Protein AF-R6R0C1-F1 (afdb_monomer_lite)

Sequence (223 aa):
MHAYLDKEDEHKEYCALDFYLQKDKALDKIKNVTFTIHLNEDLVSKNLLDIYINDINNLKSFIQVLKPDLLDIKLDQSFDGTFYHMKKIFVYEYGEIDELYESTGIKRIIKLYSFLKKATRGDIVFIDELDANISGVFLDRLLEFFNDNGNGQLCFTTHDILSMNTLKQYKNAIITIGESGKVVPIVKDGHYSPVNQFYEGMIEDSPFNINSFDFLTAFGELK

Radius of gyration: 21.52 Å; chains: 1; bounding box: 65×38×51 Å

Secondary structure (DSSP, 8-state):
-EEE--TTT--HHHHHHHHHHHHHHHTTTTTSS-----SS-EEEEGGGHHHHHHHHHHHHHHHHHH-TTEEEEEEEEEE-SSEEEEEEEEEETTEEEEGGGS-HHHHHHHHHHHHHHHHHTT-EEEETTTTTTS-HHHHHHHHHHHHHH-SSEEEE--S-GGGHHHHTTSTT--EEE-TTS-EEE---BTTB-HHHHHHTT-STT-TT---HHHHHHHTT---

Structure (mmCIF, N/CA/C/O backbone):
data_AF-R6R0C1-F1
#
_entry.id   AF-R6R0C1-F1
#
loop_
_atom_site.group_PDB
_atom_site.id
_atom_site.type_symbol
_atom_site.label_atom_id
_atom_site.label_alt_id
_atom_site.label_comp_id
_atom_site.label_asym_id
_atom_site.label_entity_id
_atom_site.label_seq_id
_atom_site.pdbx_PDB_ins_code
_atom_site.Cartn_x
_atom_site.Cartn_y
_atom_site.Cartn_z
_atom_site.occupancy
_atom_site.B_iso_or_equiv
_atom_site.auth_seq_id
_atom_site.auth_comp_id
_atom_site.auth_asym_id
_atom_site.auth_atom_id
_atom_site.pdbx_PDB_model_num
ATOM 1 N N . MET A 1 1 ? -13.336 1.004 -11.402 1.00 69.75 1 MET A N 1
ATOM 2 C CA . MET A 1 1 ? -12.042 1.666 -11.674 1.00 69.75 1 MET A CA 1
ATOM 3 C C . MET A 1 1 ? -11.837 2.722 -10.607 1.00 69.75 1 MET A C 1
ATOM 5 O O . MET A 1 1 ? -12.746 3.518 -10.395 1.00 69.75 1 MET A O 1
ATOM 9 N N . HIS A 1 2 ? -10.710 2.676 -9.898 1.00 80.50 2 HIS A N 1
ATOM 10 C CA . HIS A 1 2 ? -10.389 3.573 -8.782 1.00 80.50 2 HIS A CA 1
ATOM 11 C C . HIS A 1 2 ? -8.941 4.047 -8.899 1.00 80.50 2 HIS A C 1
ATOM 13 O O . HIS A 1 2 ? -8.102 3.259 -9.320 1.00 80.50 2 HIS A O 1
ATOM 19 N N . ALA A 1 3 ? -8.653 5.287 -8.504 1.00 77.81 3 ALA A N 1
ATOM 20 C CA . ALA A 1 3 ? -7.306 5.851 -8.527 1.00 77.81 3 ALA A CA 1
ATOM 21 C C . ALA A 1 3 ? -6.954 6.496 -7.179 1.00 77.81 3 ALA A C 1
ATOM 23 O O . ALA A 1 3 ? -7.799 7.167 -6.580 1.00 77.81 3 ALA A O 1
ATOM 24 N N . TYR A 1 4 ? -5.727 6.266 -6.718 1.00 79.44 4 TYR A N 1
ATOM 25 C CA . TYR A 1 4 ? -5.085 6.939 -5.595 1.00 79.44 4 TYR A CA 1
ATOM 26 C C . TYR A 1 4 ? -3.932 7.785 -6.140 1.00 79.44 4 TYR A C 1
ATOM 28 O O . TYR A 1 4 ? -3.031 7.228 -6.760 1.00 79.44 4 TYR A O 1
ATOM 36 N N . LEU A 1 5 ? -3.983 9.096 -5.907 1.00 78.38 5 LEU A N 1
ATOM 37 C CA . LEU A 1 5 ? -2.939 10.066 -6.251 1.00 78.38 5 LEU A CA 1
ATOM 38 C C . LEU A 1 5 ? -2.450 10.724 -4.956 1.00 78.38 5 LEU A C 1
ATOM 40 O O . LEU A 1 5 ? -3.236 10.838 -4.003 1.00 78.38 5 LEU A O 1
ATOM 44 N N . ASP A 1 6 ? -1.184 11.142 -4.892 1.00 67.38 6 ASP A N 1
ATOM 45 C CA . ASP A 1 6 ? -0.737 11.950 -3.758 1.00 67.38 6 ASP A CA 1
ATOM 46 C C . ASP A 1 6 ? -1.378 13.348 -3.813 1.00 67.38 6 ASP A C 1
ATOM 48 O O . ASP A 1 6 ? -1.807 13.836 -4.859 1.00 67.38 6 ASP A O 1
ATOM 52 N N . LYS A 1 7 ? -1.507 13.999 -2.656 1.00 64.19 7 LYS A N 1
ATOM 53 C CA . LYS A 1 7 ? -2.206 15.284 -2.517 1.00 64.19 7 LYS A CA 1
ATOM 54 C C . LYS A 1 7 ? -1.573 16.401 -3.337 1.00 64.19 7 LYS A C 1
ATOM 56 O O . LYS A 1 7 ? -2.275 17.347 -3.685 1.00 64.19 7 LYS A O 1
ATOM 61 N N . GLU A 1 8 ? -0.268 16.334 -3.568 1.00 59.66 8 GLU A N 1
ATOM 62 C CA . GLU A 1 8 ? 0.454 17.326 -4.370 1.00 59.66 8 GLU A CA 1
ATOM 63 C C . GLU A 1 8 ? 0.069 17.221 -5.856 1.00 59.66 8 GLU A C 1
ATOM 65 O O . GLU A 1 8 ? -0.033 18.247 -6.531 1.00 59.66 8 GLU A O 1
ATOM 70 N N . ASP A 1 9 ? -0.307 16.018 -6.301 1.00 56.44 9 ASP A N 1
ATOM 71 C CA . ASP A 1 9 ? -0.737 15.699 -7.666 1.00 56.44 9 ASP A CA 1
ATOM 72 C C . ASP A 1 9 ? -2.268 15.712 -7.841 1.00 56.44 9 ASP A C 1
ATOM 74 O O . ASP A 1 9 ? -2.791 15.537 -8.947 1.00 56.44 9 ASP A O 1
ATOM 78 N N . GLU A 1 10 ? -3.029 15.980 -6.769 1.00 55.75 10 GLU A N 1
ATOM 79 C CA . GLU A 1 10 ? -4.470 16.246 -6.837 1.00 55.75 10 GLU A CA 1
ATOM 80 C C . GLU A 1 10 ? -4.744 17.614 -7.497 1.00 55.75 10 GLU A C 1
ATOM 82 O O . GLU A 1 10 ? -5.181 18.591 -6.877 1.00 55.75 10 GLU A O 1
ATOM 87 N N . HIS A 1 11 ? -4.564 17.692 -8.815 1.00 57.31 11 HIS A N 1
ATOM 88 C CA . HIS A 1 11 ? -5.045 18.808 -9.619 1.00 57.31 11 HIS A CA 1
ATOM 89 C C . HIS A 1 11 ? -6.572 18.707 -9.762 1.00 57.31 11 HIS A C 1
ATOM 91 O O . HIS A 1 11 ? -7.106 18.097 -10.693 1.00 57.31 11 HIS A O 1
ATOM 97 N N . LYS A 1 12 ? -7.297 19.318 -8.813 1.00 45.91 12 LYS A N 1
ATOM 98 C CA . LYS A 1 12 ? -8.775 19.335 -8.736 1.00 45.91 12 LYS A CA 1
ATOM 99 C C . LYS A 1 12 ? -9.480 19.706 -10.050 1.00 45.91 12 LYS A C 1
ATOM 101 O O . LYS A 1 12 ? -10.629 19.319 -10.241 1.00 45.91 12 LYS A O 1
ATOM 106 N N . GLU A 1 13 ? -8.810 20.422 -10.950 1.00 41.16 13 GLU A N 1
ATOM 107 C CA . GLU A 1 13 ? -9.348 20.845 -12.248 1.00 41.16 13 GLU A CA 1
ATOM 108 C C . GLU A 1 13 ? -9.392 19.720 -13.301 1.00 41.16 13 GLU A C 1
ATOM 110 O O . GLU A 1 13 ? -10.293 19.729 -14.137 1.00 41.16 13 GLU A O 1
ATOM 115 N N . TYR A 1 14 ? -8.523 18.702 -13.223 1.00 41.97 14 TYR A N 1
ATOM 116 C CA . TYR A 1 14 ? -8.526 17.566 -14.163 1.00 41.97 14 TYR A CA 1
ATOM 117 C C . TYR A 1 14 ? -9.373 16.379 -13.671 1.00 41.97 14 TYR A C 1
ATOM 119 O O . TYR A 1 14 ? -10.039 15.723 -14.471 1.00 41.97 14 TYR A O 1
ATOM 127 N N . CYS A 1 15 ? -9.452 16.151 -12.354 1.00 37.31 15 CYS A N 1
ATOM 128 C CA . CYS A 1 15 ? -10.294 15.093 -11.767 1.00 37.31 15 CYS A CA 1
ATOM 129 C C . CYS A 1 15 ? -11.805 15.414 -11.777 1.00 37.31 15 CYS A C 1
ATOM 131 O O . CYS A 1 15 ? -12.639 14.524 -11.589 1.00 37.31 15 CYS A O 1
ATOM 133 N N . ALA A 1 16 ? -12.190 16.679 -11.990 1.00 36.72 16 ALA A N 1
ATOM 134 C CA . ALA A 1 16 ? -13.589 17.110 -11.955 1.00 36.72 16 ALA A CA 1
ATOM 135 C C . ALA A 1 16 ? -14.452 16.506 -13.081 1.00 36.72 16 ALA A C 1
ATOM 137 O O . ALA A 1 16 ? -15.673 16.404 -12.920 1.00 36.72 16 ALA A O 1
ATOM 138 N N . LEU A 1 17 ? -13.845 16.074 -14.193 1.00 34.16 17 LEU A N 1
ATOM 139 C CA . LEU A 1 17 ? -14.583 15.545 -15.342 1.00 34.16 17 LEU A CA 1
ATOM 140 C C . LEU A 1 17 ? -15.163 14.142 -15.075 1.00 34.16 17 LEU A C 1
ATOM 142 O O . LEU A 1 17 ? -16.299 13.868 -15.466 1.00 34.16 17 LEU A O 1
ATOM 146 N N . ASP A 1 18 ? -14.459 13.300 -14.311 1.00 37.62 18 ASP A N 1
ATOM 147 C CA . ASP A 1 18 ? -14.949 11.970 -13.911 1.00 37.62 18 ASP A CA 1
ATOM 148 C C . ASP A 1 18 ? -16.004 12.040 -12.797 1.00 37.62 18 ASP A C 1
ATOM 150 O O . ASP A 1 18 ? -16.948 11.244 -12.761 1.00 37.62 18 ASP A O 1
ATOM 154 N N . PHE A 1 19 ? -15.903 13.037 -11.910 1.00 39.25 19 PHE A N 1
ATOM 155 C CA . PHE A 1 19 ? -16.853 13.214 -10.809 1.00 39.25 19 PHE A CA 1
ATOM 156 C C . PHE A 1 19 ? -18.214 13.752 -11.284 1.00 39.25 19 PHE A C 1
ATOM 158 O O . PHE A 1 19 ? -19.256 13.393 -10.727 1.00 39.25 19 PHE A O 1
ATOM 165 N N . TYR A 1 20 ? -18.235 14.584 -12.334 1.00 33.62 20 TYR A N 1
ATOM 166 C CA . TYR A 1 20 ? -19.478 15.132 -12.890 1.00 33.62 20 TYR A CA 1
ATOM 167 C C . TYR A 1 20 ? -20.277 14.112 -13.713 1.00 33.62 20 TYR A C 1
ATOM 169 O O . TYR A 1 20 ? -21.506 14.136 -13.662 1.00 33.62 20 TYR A O 1
ATOM 177 N N . LEU A 1 21 ? -19.623 13.164 -14.393 1.00 36.91 21 LEU A N 1
ATOM 178 C CA . LEU A 1 21 ? -20.312 12.135 -15.188 1.00 36.91 21 LEU A CA 1
ATOM 179 C C . LEU A 1 21 ? -20.965 11.027 -14.338 1.00 36.91 21 LEU A C 1
ATOM 181 O O . LEU A 1 21 ? -21.862 10.332 -14.819 1.00 36.91 21 LEU A O 1
ATOM 185 N N . GLN A 1 22 ? -20.576 10.875 -13.066 1.00 38.78 22 GLN A N 1
ATOM 186 C CA . GLN A 1 22 ? -21.191 9.907 -12.143 1.00 38.78 22 GLN A CA 1
ATOM 187 C C . GLN A 1 22 ? -22.305 10.496 -11.264 1.00 38.78 22 GLN A C 1
ATOM 189 O O . GLN A 1 22 ? -23.101 9.741 -10.696 1.00 38.78 22 GLN A O 1
ATOM 194 N N . LYS A 1 23 ? -22.410 11.826 -11.165 1.00 35.91 23 LYS A N 1
ATOM 195 C CA . LYS A 1 23 ? -23.281 12.498 -10.187 1.00 35.91 23 LYS A CA 1
ATOM 196 C C . LYS A 1 23 ? -24.777 12.215 -10.397 1.00 35.91 23 LYS A C 1
ATOM 198 O O . LYS A 1 23 ? -25.492 12.022 -9.417 1.00 35.91 23 LYS A O 1
ATOM 203 N N . ASP A 1 24 ? -25.220 12.064 -11.646 1.00 36.53 24 ASP A N 1
ATOM 204 C CA . ASP A 1 24 ? -26.645 11.879 -11.978 1.00 36.53 24 ASP A CA 1
ATOM 205 C C . ASP A 1 24 ? -27.150 10.425 -11.911 1.00 36.53 24 ASP A C 1
ATOM 207 O O . ASP A 1 24 ? -28.351 10.183 -12.000 1.00 36.53 24 ASP A O 1
ATOM 211 N N . LYS A 1 25 ? -26.271 9.432 -11.705 1.00 36.22 25 LYS A N 1
ATOM 212 C CA . LYS A 1 25 ? -26.680 8.023 -11.485 1.00 36.22 25 LYS A CA 1
ATOM 213 C C . LYS A 1 25 ? -26.233 7.444 -10.142 1.00 36.22 25 LYS A C 1
ATOM 215 O O . LYS A 1 25 ? -26.734 6.391 -9.746 1.00 36.22 25 LYS A O 1
ATOM 220 N N . ALA A 1 26 ? -25.317 8.107 -9.434 1.00 43.22 26 ALA A N 1
ATOM 221 C CA . ALA A 1 26 ? -24.810 7.645 -8.144 1.00 43.22 26 ALA A CA 1
ATOM 222 C C . ALA A 1 26 ? -25.741 7.985 -6.970 1.00 43.22 26 ALA A C 1
ATOM 224 O O . ALA A 1 26 ? -25.790 7.217 -6.012 1.00 43.22 26 ALA A O 1
ATOM 225 N N . LEU A 1 27 ? -26.528 9.066 -7.040 1.00 37.38 27 LEU A N 1
ATOM 226 C CA . LEU A 1 27 ? -27.295 9.546 -5.880 1.00 37.38 27 LEU A CA 1
ATOM 227 C C . LEU A 1 27 ? -28.345 8.544 -5.356 1.00 37.38 27 LEU A C 1
ATOM 229 O O . LEU A 1 27 ? -28.568 8.476 -4.150 1.00 37.38 27 LEU A O 1
ATOM 233 N N . ASP A 1 28 ? -28.913 7.700 -6.224 1.00 34.62 28 ASP A N 1
ATOM 234 C CA . ASP A 1 28 ? -29.839 6.631 -5.812 1.00 34.62 28 ASP A CA 1
ATOM 235 C C . ASP A 1 28 ? -29.158 5.280 -5.521 1.00 34.62 28 ASP A C 1
ATOM 237 O O . ASP A 1 28 ? -29.743 4.429 -4.850 1.00 34.62 28 ASP A O 1
ATOM 241 N N . LYS A 1 29 ? -27.898 5.084 -5.941 1.00 36.38 29 LYS A N 1
ATOM 242 C CA . LYS A 1 29 ? -27.094 3.887 -5.617 1.00 36.38 29 LYS A CA 1
ATOM 243 C C . LYS A 1 29 ? -26.264 4.028 -4.338 1.00 36.38 29 LYS A C 1
ATOM 245 O O . LYS A 1 29 ? -25.956 3.017 -3.719 1.00 36.38 29 LYS A O 1
ATOM 250 N N . ILE A 1 30 ? -25.987 5.253 -3.890 1.00 42.88 30 ILE A N 1
ATOM 251 C CA . ILE A 1 30 ? -25.302 5.555 -2.617 1.00 42.88 30 ILE A CA 1
ATOM 252 C C . ILE A 1 30 ? -26.096 5.051 -1.393 1.00 42.88 30 ILE A C 1
ATOM 254 O O . ILE A 1 30 ? -25.534 4.864 -0.319 1.00 42.88 30 ILE A O 1
ATOM 258 N N . LYS A 1 31 ? -27.389 4.733 -1.551 1.00 36.66 31 LYS A N 1
ATOM 259 C CA . LYS A 1 31 ? -28.219 4.151 -0.482 1.00 36.66 31 LYS A CA 1
ATOM 260 C C . LYS A 1 31 ? -27.855 2.712 -0.110 1.00 36.66 31 LYS A C 1
ATOM 262 O O . LYS A 1 31 ? -28.277 2.264 0.948 1.00 36.66 31 LYS A O 1
ATOM 267 N N . ASN A 1 32 ? -27.083 1.994 -0.930 1.00 35.25 32 ASN A N 1
ATOM 268 C CA . ASN A 1 32 ? -26.691 0.617 -0.645 1.00 35.25 32 ASN A CA 1
ATOM 269 C C . ASN A 1 32 ? -25.213 0.382 -1.001 1.00 35.25 32 ASN A C 1
ATOM 271 O O . ASN A 1 32 ? -24.858 0.282 -2.170 1.00 35.25 32 ASN A O 1
ATOM 275 N N . VAL A 1 33 ? -24.394 0.162 0.034 1.00 39.91 33 VAL A N 1
ATOM 276 C CA . VAL A 1 33 ? -23.073 -0.498 -0.024 1.00 39.91 33 VAL A CA 1
ATOM 277 C C . VAL A 1 33 ? -21.902 0.361 -0.519 1.00 39.91 33 VAL A C 1
ATOM 279 O O . VAL A 1 33 ? -21.334 0.088 -1.570 1.00 39.91 33 VAL A O 1
ATOM 282 N N . THR A 1 34 ? -21.435 1.329 0.275 1.00 35.53 34 THR A N 1
ATOM 283 C CA . THR A 1 34 ? -19.982 1.556 0.459 1.00 35.53 34 THR A CA 1
ATOM 284 C C . THR A 1 34 ? -19.736 2.516 1.621 1.00 35.53 34 THR A C 1
ATOM 286 O O . THR A 1 34 ? -20.133 3.672 1.547 1.00 35.53 34 THR A O 1
ATOM 289 N N . PHE A 1 35 ? -19.039 2.074 2.671 1.00 45.44 35 PHE A N 1
ATOM 290 C CA . PHE A 1 35 ? -18.264 3.019 3.475 1.00 45.44 35 PHE A CA 1
ATOM 291 C C . PHE A 1 35 ? -16.912 3.184 2.815 1.00 45.44 35 PHE A C 1
ATOM 293 O O . PHE A 1 35 ? -16.278 2.202 2.421 1.00 45.44 35 PHE A O 1
ATOM 300 N N . THR A 1 36 ? -16.497 4.432 2.670 1.00 47.09 36 THR A N 1
ATOM 301 C CA . THR A 1 36 ? -15.111 4.752 2.369 1.00 47.09 36 THR A CA 1
ATOM 302 C C . THR A 1 36 ? -14.465 5.063 3.708 1.00 47.09 36 THR A C 1
ATOM 304 O O . THR A 1 36 ? -15.015 5.857 4.460 1.00 47.09 36 THR A O 1
ATOM 307 N N . ILE A 1 37 ? -13.353 4.396 4.023 1.00 54.22 37 ILE A N 1
ATOM 308 C CA . ILE A 1 37 ? -12.529 4.767 5.174 1.00 54.22 37 ILE A CA 1
ATOM 309 C C . ILE A 1 37 ? -11.901 6.113 4.813 1.00 54.22 37 ILE A C 1
ATOM 311 O O . ILE A 1 37 ? -11.035 6.198 3.939 1.00 54.22 37 ILE A O 1
ATOM 315 N N . HIS A 1 38 ? -12.427 7.169 5.405 1.00 57.59 38 HIS A N 1
ATOM 316 C CA . HIS A 1 38 ? -11.942 8.524 5.314 1.00 57.59 38 HIS A CA 1
ATOM 317 C C . HIS A 1 38 ? -10.890 8.762 6.396 1.00 57.59 38 HIS A C 1
ATOM 319 O O . HIS A 1 38 ? -10.860 8.110 7.437 1.00 57.59 38 HIS A O 1
ATOM 325 N N . LEU A 1 39 ? -10.015 9.731 6.135 1.00 54.75 39 LEU A N 1
ATOM 326 C CA . LEU A 1 39 ? -9.162 10.265 7.186 1.00 54.75 39 LEU A CA 1
ATOM 327 C C . LEU A 1 39 ? -10.038 10.991 8.211 1.00 54.75 39 LEU A C 1
ATOM 329 O O . LEU A 1 39 ? -10.859 11.829 7.827 1.00 54.75 39 LEU A O 1
ATOM 333 N N . ASN A 1 40 ? -9.752 10.752 9.489 1.00 60.72 40 ASN A N 1
ATOM 334 C CA . ASN A 1 40 ? -10.268 11.450 10.673 1.00 60.72 40 ASN A CA 1
ATOM 335 C C . ASN A 1 40 ? -11.646 10.993 11.172 1.00 60.72 40 ASN A C 1
ATOM 337 O O . ASN A 1 40 ? -11.805 10.834 12.379 1.00 60.72 40 ASN A O 1
ATOM 341 N N . GLU A 1 41 ? -12.644 10.817 10.304 1.00 74.38 41 GLU A N 1
ATOM 342 C CA . GLU A 1 41 ? -13.992 10.433 10.744 1.00 74.38 41 GLU A CA 1
ATOM 343 C C . GLU A 1 41 ? -14.758 9.666 9.663 1.00 74.38 41 GLU A C 1
ATOM 345 O O . GLU A 1 41 ? -14.943 10.156 8.547 1.00 74.38 41 GLU A O 1
ATOM 350 N N . ASP A 1 42 ? -15.236 8.474 10.025 1.00 81.50 42 ASP A N 1
ATOM 351 C CA . ASP A 1 42 ? -16.060 7.633 9.160 1.00 81.50 42 ASP A CA 1
ATOM 352 C C . ASP A 1 42 ? -17.533 7.707 9.54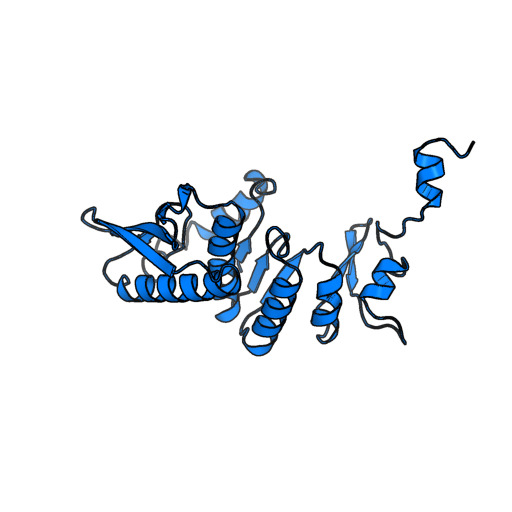8 1.00 81.50 42 ASP A C 1
ATOM 354 O O . ASP A 1 42 ? -17.892 7.556 10.717 1.00 81.50 42 ASP A O 1
ATOM 358 N N . LEU A 1 43 ? -18.396 7.859 8.543 1.00 81.75 43 LEU A N 1
ATOM 359 C CA . LEU A 1 43 ? -19.847 7.821 8.705 1.00 81.75 43 LEU A CA 1
ATOM 360 C C . LEU A 1 43 ? -20.373 6.415 8.429 1.00 81.75 43 LEU A C 1
ATOM 362 O O . LEU A 1 43 ? -20.326 5.936 7.296 1.00 81.75 43 LEU A O 1
ATOM 366 N N . VAL A 1 44 ? -20.915 5.769 9.459 1.00 82.44 44 VAL A N 1
ATOM 367 C CA . VAL A 1 44 ? -21.339 4.367 9.432 1.00 82.44 44 VAL A CA 1
ATOM 368 C C . VAL A 1 44 ? -22.837 4.241 9.722 1.00 82.44 44 VAL A C 1
ATOM 370 O O . VAL A 1 44 ? -23.333 4.591 10.788 1.00 82.44 44 VAL A O 1
ATOM 373 N N . SER A 1 45 ? -23.596 3.711 8.765 1.00 81.12 45 SER A N 1
ATOM 374 C CA . SER A 1 45 ? -24.998 3.314 8.955 1.00 81.12 45 SER A CA 1
ATOM 375 C C . SER A 1 45 ? -25.130 2.134 9.922 1.00 81.12 45 SER A C 1
ATOM 377 O O . SER A 1 45 ? -24.351 1.182 9.874 1.00 81.12 45 SER A O 1
ATOM 379 N N . LYS A 1 46 ? -26.181 2.150 10.750 1.00 81.88 46 LYS A N 1
ATOM 380 C CA . LYS A 1 46 ? -26.422 1.147 11.804 1.00 81.88 46 LYS A CA 1
ATOM 381 C C . LYS A 1 46 ? -26.426 -0.305 11.310 1.00 81.88 46 LYS A C 1
ATOM 383 O O . LYS A 1 46 ? -25.949 -1.189 12.008 1.00 81.88 46 LYS A O 1
ATOM 388 N N . ASN A 1 47 ? -26.952 -0.555 10.115 1.00 83.75 47 ASN A N 1
ATOM 389 C CA . ASN A 1 47 ? -27.046 -1.888 9.508 1.00 83.75 47 ASN A CA 1
ATOM 390 C C . ASN A 1 47 ? -25.704 -2.464 9.027 1.00 83.75 47 ASN A C 1
ATOM 392 O O . ASN A 1 47 ? -25.654 -3.627 8.641 1.00 83.75 47 ASN A O 1
ATOM 396 N N . LEU A 1 48 ? -24.639 -1.668 9.009 1.00 84.00 48 LEU A N 1
ATOM 397 C CA . LEU A 1 48 ? -23.333 -2.071 8.497 1.00 84.00 48 LEU A CA 1
ATOM 398 C C . LEU A 1 48 ? -22.228 -1.945 9.567 1.00 84.00 48 LEU A C 1
ATOM 400 O O . LEU A 1 48 ? -21.049 -2.089 9.246 1.00 84.00 48 LEU A O 1
ATOM 404 N N . LEU A 1 49 ? -22.597 -1.695 10.829 1.00 85.56 49 LEU A N 1
ATOM 405 C CA . LEU A 1 49 ? -21.658 -1.518 11.940 1.00 85.56 49 LEU A CA 1
ATOM 406 C C . LEU A 1 49 ? -20.777 -2.758 12.155 1.00 85.56 49 LEU A C 1
ATOM 408 O O . LEU A 1 49 ? -19.561 -2.628 12.249 1.00 85.56 49 LEU A O 1
ATOM 412 N N . ASP A 1 50 ? -21.365 -3.955 12.149 1.00 89.50 50 ASP A N 1
ATOM 413 C CA . ASP A 1 50 ? -20.617 -5.207 12.343 1.00 89.50 50 ASP A CA 1
ATOM 414 C C . ASP A 1 50 ? -19.585 -5.435 11.227 1.00 89.50 50 ASP A C 1
ATOM 416 O O . ASP A 1 50 ? -18.453 -5.853 11.474 1.00 89.50 50 ASP A O 1
ATOM 420 N N . ILE A 1 51 ? -19.958 -5.096 9.988 1.00 89.25 51 ILE A N 1
ATOM 421 C CA . ILE A 1 51 ? -19.067 -5.176 8.824 1.00 89.25 51 ILE A CA 1
ATOM 422 C C . ILE A 1 51 ? -17.916 -4.180 8.978 1.00 89.25 51 ILE A C 1
ATOM 424 O O . ILE A 1 51 ? -16.768 -4.527 8.709 1.00 89.25 51 ILE A O 1
ATOM 428 N N . TYR A 1 52 ? -18.215 -2.961 9.430 1.00 88.19 52 TYR A N 1
ATOM 429 C CA . TYR A 1 52 ? -17.212 -1.930 9.670 1.00 88.19 52 TYR A CA 1
ATOM 430 C C . TYR A 1 52 ? -16.224 -2.334 10.774 1.00 88.19 52 TYR A C 1
ATOM 432 O O . TYR A 1 52 ? -15.018 -2.233 10.575 1.00 88.19 52 TYR A O 1
ATOM 440 N N . ILE A 1 53 ? -16.703 -2.870 11.900 1.00 91.50 53 ILE A N 1
ATOM 441 C CA . ILE A 1 53 ? -15.839 -3.349 12.992 1.00 91.50 53 ILE A CA 1
ATOM 442 C C . ILE A 1 53 ? -14.907 -4.462 12.496 1.00 91.50 53 ILE A C 1
ATOM 444 O O . ILE A 1 53 ? -13.708 -4.446 12.779 1.00 91.50 53 ILE A O 1
ATOM 448 N N . ASN A 1 54 ? -15.426 -5.405 11.705 1.00 93.62 54 ASN A N 1
ATOM 449 C CA . ASN A 1 54 ? -14.599 -6.445 11.098 1.00 93.62 54 ASN A CA 1
ATOM 450 C C . ASN A 1 54 ? -13.536 -5.864 10.148 1.00 93.62 54 ASN A C 1
ATOM 452 O O . ASN A 1 54 ? -12.397 -6.323 10.124 1.00 93.62 54 ASN A O 1
ATOM 456 N N . ASP A 1 55 ? -13.885 -4.823 9.394 1.00 90.88 55 ASP A N 1
ATOM 457 C CA . ASP A 1 55 ? -12.944 -4.112 8.532 1.00 90.88 55 ASP A CA 1
ATOM 458 C C . ASP A 1 55 ? -11.831 -3.403 9.297 1.00 90.88 55 ASP A C 1
ATOM 460 O O . ASP A 1 55 ? -10.692 -3.417 8.831 1.00 90.88 55 ASP A O 1
ATOM 464 N N . ILE A 1 56 ? -12.133 -2.835 10.466 1.00 93.75 56 ILE A N 1
ATOM 465 C CA . ILE A 1 56 ? -11.138 -2.219 11.350 1.00 93.75 56 ILE A CA 1
ATOM 466 C C . ILE A 1 56 ? -10.197 -3.273 11.938 1.00 93.75 56 ILE A C 1
ATOM 468 O O . ILE A 1 56 ? -8.991 -3.043 11.997 1.00 93.75 56 ILE A O 1
ATOM 472 N N . ASN A 1 57 ? -10.702 -4.461 12.277 1.00 95.69 57 ASN A N 1
ATOM 473 C CA . ASN A 1 57 ? -9.849 -5.574 12.700 1.00 95.69 57 ASN A CA 1
ATOM 474 C C . ASN A 1 57 ? -8.901 -6.030 11.581 1.00 95.69 57 ASN A C 1
ATOM 476 O O . ASN A 1 57 ? -7.715 -6.240 11.827 1.00 95.69 57 ASN A O 1
ATOM 480 N N . ASN A 1 58 ? -9.391 -6.118 10.343 1.00 94.62 58 ASN A N 1
ATOM 481 C CA . ASN A 1 58 ? -8.550 -6.441 9.189 1.00 94.62 58 ASN A CA 1
ATOM 482 C C . ASN A 1 58 ? -7.524 -5.334 8.898 1.00 94.62 58 ASN A C 1
ATOM 484 O O . ASN A 1 58 ? -6.367 -5.635 8.611 1.00 94.62 58 ASN A O 1
ATOM 488 N N . LEU A 1 59 ? -7.922 -4.060 9.016 1.00 94.19 59 LEU A N 1
ATOM 489 C CA . LEU A 1 59 ? -7.016 -2.914 8.906 1.00 94.19 59 LEU A CA 1
ATOM 490 C C . LEU A 1 59 ? -5.918 -2.984 9.971 1.00 94.19 59 LEU A C 1
ATOM 492 O O . LEU A 1 59 ? -4.751 -2.779 9.648 1.00 94.19 59 LEU A O 1
ATOM 496 N N . LYS A 1 60 ? -6.265 -3.328 11.217 1.00 95.94 60 LYS A N 1
ATOM 497 C CA . LYS A 1 60 ? -5.283 -3.554 12.280 1.00 95.94 60 LYS A CA 1
ATOM 498 C C . LYS A 1 60 ? -4.282 -4.625 11.873 1.00 95.94 60 LYS A C 1
ATOM 500 O O . LYS A 1 60 ? -3.085 -4.360 11.900 1.00 95.94 60 LYS A O 1
ATOM 505 N N . SER A 1 61 ? -4.754 -5.806 11.471 1.00 95.00 61 SER A N 1
ATOM 506 C CA . SER A 1 61 ? -3.868 -6.899 11.060 1.00 95.00 61 SER A CA 1
ATOM 507 C C . SER A 1 61 ? -2.975 -6.506 9.885 1.00 95.00 61 SER A C 1
ATOM 509 O O . SER A 1 61 ? -1.799 -6.850 9.878 1.00 95.00 61 SER A O 1
ATOM 511 N N . PHE A 1 62 ? -3.501 -5.740 8.928 1.00 92.56 62 PHE A N 1
ATOM 512 C CA . PHE A 1 62 ? -2.723 -5.213 7.810 1.00 92.56 62 PHE A CA 1
ATOM 513 C C . PHE A 1 62 ? -1.613 -4.261 8.277 1.00 92.56 62 PHE A C 1
ATOM 515 O O . PHE A 1 62 ? -0.458 -4.429 7.891 1.00 92.56 62 PHE A O 1
ATOM 522 N N . ILE A 1 63 ? -1.931 -3.298 9.148 1.00 92.44 63 ILE A N 1
ATOM 523 C CA . ILE A 1 63 ? -0.941 -2.353 9.680 1.00 92.44 63 ILE A CA 1
ATOM 524 C C . ILE A 1 63 ? 0.087 -3.071 10.561 1.00 92.44 63 ILE A C 1
ATOM 526 O O . ILE A 1 63 ? 1.260 -2.721 10.506 1.00 92.44 63 ILE A O 1
ATOM 530 N N . GLN A 1 64 ? -0.296 -4.107 11.310 1.00 93.38 64 GLN A N 1
ATOM 531 C CA . GLN A 1 64 ? 0.623 -4.885 12.150 1.00 93.38 64 GLN A CA 1
ATOM 532 C C . GLN A 1 64 ? 1.724 -5.604 11.356 1.00 93.38 64 GLN A C 1
ATOM 534 O O . GLN A 1 64 ? 2.801 -5.831 11.901 1.00 93.38 64 GLN A O 1
ATOM 539 N N . VAL A 1 65 ? 1.504 -5.911 10.070 1.00 89.62 65 VAL A N 1
ATOM 540 C CA . VAL A 1 65 ? 2.569 -6.434 9.190 1.00 89.62 65 VAL A CA 1
ATOM 541 C C . VAL A 1 65 ? 3.701 -5.411 9.030 1.00 89.62 65 VAL A C 1
ATOM 543 O O . VAL A 1 65 ? 4.869 -5.783 8.952 1.00 89.62 65 VAL A O 1
ATOM 546 N N . LEU A 1 66 ? 3.357 -4.122 9.000 1.00 87.12 66 LEU A N 1
ATOM 547 C CA . LEU A 1 66 ? 4.287 -3.000 8.847 1.00 87.12 66 LEU A CA 1
ATOM 548 C C . LEU A 1 66 ? 4.803 -2.465 10.182 1.00 87.12 66 LEU A C 1
ATOM 550 O O . LEU A 1 66 ? 5.951 -2.039 10.291 1.00 87.12 66 LEU A O 1
ATOM 554 N N . LYS A 1 67 ? 3.929 -2.452 11.185 1.00 89.31 67 LYS A N 1
ATOM 555 C CA . LYS A 1 67 ? 4.134 -1.821 12.481 1.00 89.31 67 LYS A CA 1
ATOM 556 C C . LYS A 1 67 ? 3.703 -2.790 13.593 1.00 89.31 67 LYS A C 1
ATOM 558 O O . LYS A 1 67 ? 2.604 -2.650 14.132 1.00 89.31 67 LYS A O 1
ATOM 563 N N . PRO A 1 68 ? 4.539 -3.797 13.921 1.00 91.12 68 PRO A N 1
ATOM 564 C CA . PRO A 1 68 ? 4.171 -4.865 14.855 1.00 91.12 68 PRO A CA 1
ATOM 565 C C . PRO A 1 68 ? 3.882 -4.395 16.287 1.00 91.12 68 PRO A C 1
ATOM 567 O O . PRO A 1 68 ? 3.252 -5.123 17.046 1.00 91.12 68 PRO A O 1
ATOM 570 N N . ASP A 1 69 ? 4.332 -3.194 16.661 1.00 93.31 69 ASP A N 1
ATOM 571 C CA . ASP A 1 69 ? 4.075 -2.568 17.962 1.00 93.31 69 ASP A CA 1
ATOM 572 C C . ASP A 1 69 ? 2.660 -1.973 18.094 1.00 93.31 69 ASP A C 1
ATOM 574 O O . ASP A 1 69 ? 2.272 -1.561 19.188 1.00 93.31 69 ASP A O 1
ATOM 578 N N . LEU A 1 70 ? 1.867 -1.937 17.012 1.00 96.12 70 LEU A N 1
ATOM 579 C CA . LEU A 1 70 ? 0.442 -1.611 17.087 1.00 96.12 70 LEU A CA 1
ATOM 580 C C . LEU A 1 70 ? -0.307 -2.720 17.841 1.00 96.12 70 LEU A C 1
ATOM 582 O O . LEU A 1 70 ? -0.418 -3.847 17.356 1.00 96.12 70 LEU A O 1
ATOM 586 N N . LEU A 1 71 ? -0.877 -2.392 18.998 1.00 96.88 71 LEU A N 1
ATOM 587 C 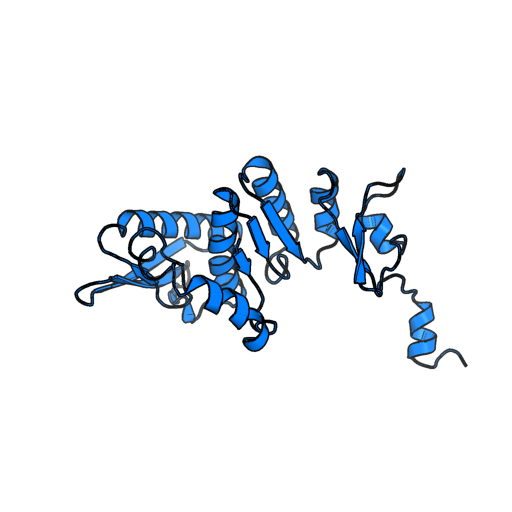CA . LEU A 1 71 ? -1.635 -3.332 19.825 1.00 96.88 71 LEU A CA 1
ATOM 588 C C . LEU A 1 71 ? -3.103 -3.408 19.391 1.00 96.88 71 LEU A C 1
ATOM 590 O O . LEU A 1 71 ? -3.664 -4.501 19.261 1.00 96.88 71 LEU A O 1
ATOM 594 N N . ASP A 1 72 ? -3.732 -2.250 19.166 1.00 97.31 72 ASP A N 1
ATOM 595 C CA . ASP A 1 72 ? -5.149 -2.181 18.807 1.00 97.31 72 ASP A CA 1
ATOM 596 C C . ASP A 1 72 ? -5.541 -0.925 18.018 1.00 97.31 72 ASP A C 1
ATOM 598 O O . ASP A 1 72 ? -4.822 0.072 18.022 1.00 97.31 72 ASP A O 1
ATOM 602 N N . ILE A 1 73 ? -6.706 -0.972 17.364 1.00 96.62 73 ILE A N 1
ATOM 603 C CA . ILE A 1 73 ? -7.372 0.206 16.790 1.00 96.62 73 ILE A CA 1
ATOM 604 C C . ILE A 1 73 ? -8.743 0.325 17.454 1.00 96.62 73 ILE A C 1
ATOM 606 O O . ILE A 1 73 ? -9.697 -0.357 17.078 1.00 96.62 73 ILE A O 1
ATOM 610 N N . LYS A 1 74 ? -8.832 1.192 18.462 1.00 96.12 74 LYS A N 1
ATOM 611 C CA . LYS A 1 74 ? -10.080 1.516 19.152 1.00 96.12 74 LYS A CA 1
ATOM 612 C C . LYS A 1 74 ? -10.929 2.458 18.310 1.00 96.12 74 LYS A C 1
ATOM 614 O O . LYS A 1 74 ? -10.425 3.199 17.465 1.00 96.12 74 LYS A O 1
ATOM 619 N N . LEU A 1 75 ? -12.229 2.433 18.573 1.00 93.69 75 LEU A N 1
ATOM 620 C CA . LEU A 1 75 ? -13.204 3.288 17.914 1.00 93.69 75 LEU A CA 1
ATOM 621 C C . LEU A 1 75 ? -13.865 4.187 18.955 1.00 93.69 75 LEU A C 1
ATOM 623 O O . LEU A 1 75 ? -14.564 3.690 19.839 1.00 93.69 75 LEU A O 1
ATOM 627 N N . ASP A 1 76 ? -13.642 5.493 18.841 1.00 92.19 76 ASP A N 1
ATOM 628 C CA . ASP A 1 76 ? -14.459 6.487 19.531 1.00 92.19 76 ASP A CA 1
ATOM 629 C C . ASP A 1 76 ? -15.685 6.775 18.661 1.00 92.19 76 ASP A C 1
ATOM 631 O O . ASP A 1 76 ? -15.562 7.158 17.495 1.00 92.19 76 ASP A O 1
ATOM 635 N N . GLN A 1 77 ? -16.866 6.485 19.205 1.00 89.38 77 GLN A N 1
ATOM 636 C CA . GLN A 1 77 ? -18.125 6.476 18.468 1.00 89.38 77 GLN A CA 1
ATOM 637 C C . GLN A 1 77 ? -19.080 7.535 19.015 1.00 89.38 77 GLN A C 1
ATOM 639 O O . GLN A 1 77 ? -19.339 7.604 20.218 1.00 89.38 77 GLN A O 1
ATOM 644 N N . SER A 1 78 ? -19.694 8.304 18.121 1.00 88.75 78 SER A N 1
ATOM 645 C CA . SER A 1 78 ? -20.842 9.152 18.451 1.00 88.75 78 SER A CA 1
ATOM 646 C C . SER A 1 78 ? -21.985 8.919 17.464 1.00 88.75 78 SER A C 1
ATOM 648 O O . SER A 1 78 ? -21.760 8.460 16.349 1.00 88.75 78 SER A O 1
ATOM 650 N N . PHE A 1 79 ? -23.233 9.142 17.879 1.00 86.00 79 PHE A N 1
ATOM 651 C CA . PHE A 1 79 ? -24.415 8.870 17.052 1.00 86.00 79 PHE A CA 1
ATOM 652 C C . PHE A 1 79 ? -25.277 10.123 16.943 1.00 86.00 79 PHE A C 1
ATOM 654 O O . PHE A 1 79 ? -25.686 10.679 17.961 1.00 86.00 79 PHE A O 1
ATOM 661 N N . ASP A 1 80 ? -25.579 10.546 15.716 1.00 82.62 80 ASP A N 1
ATOM 662 C CA . ASP A 1 80 ? -26.331 11.781 15.441 1.00 82.62 80 ASP A CA 1
ATOM 663 C C . ASP A 1 80 ? -27.843 11.564 15.235 1.00 82.62 80 ASP A C 1
ATOM 665 O O . ASP A 1 80 ? -28.577 12.494 14.906 1.00 82.62 80 ASP A O 1
ATOM 669 N N . GLY A 1 81 ? -28.322 10.330 15.420 1.00 77.75 81 GLY A N 1
ATOM 670 C CA . GLY A 1 81 ? -29.702 9.929 15.134 1.00 77.75 81 GLY A CA 1
ATOM 671 C C . GLY A 1 81 ? -29.855 9.140 13.832 1.00 77.75 81 GLY A C 1
ATOM 672 O O . GLY A 1 81 ? -30.819 8.386 13.699 1.00 77.75 81 GLY A O 1
ATOM 673 N N . THR A 1 82 ? -28.893 9.246 12.909 1.00 78.25 82 THR A N 1
ATOM 674 C CA . THR A 1 82 ? -28.920 8.576 11.599 1.00 78.25 82 THR A CA 1
ATOM 675 C C . THR A 1 82 ? -27.663 7.741 11.351 1.00 78.25 82 THR A C 1
ATOM 677 O O . THR A 1 82 ? -27.769 6.579 10.948 1.00 78.25 82 THR A O 1
ATOM 680 N N . PHE A 1 83 ? -26.483 8.294 11.632 1.00 79.75 83 PHE A N 1
ATOM 681 C CA . PHE A 1 83 ? -25.187 7.666 11.394 1.00 79.75 83 PHE A CA 1
ATOM 682 C C . PHE A 1 83 ? -24.343 7.624 12.668 1.00 79.75 83 PHE A C 1
ATOM 684 O O . PHE A 1 83 ? -24.448 8.479 13.550 1.00 79.75 83 PHE A O 1
ATOM 691 N N . TYR A 1 84 ? -23.494 6.603 12.751 1.00 83.94 84 TYR A N 1
ATOM 692 C CA . TYR A 1 84 ? -22.367 6.580 13.668 1.00 83.94 84 TYR A CA 1
ATOM 693 C C . TYR A 1 84 ? -21.205 7.355 13.054 1.00 83.94 84 TYR A C 1
ATOM 695 O O . TYR A 1 84 ? -20.836 7.108 11.910 1.00 83.94 84 TYR A O 1
ATOM 703 N N . HIS A 1 85 ? -20.629 8.258 13.829 1.00 85.88 85 HIS A N 1
ATOM 704 C CA . HIS A 1 85 ? -19.384 8.953 13.545 1.00 85.88 85 HIS A CA 1
ATOM 705 C C . HIS A 1 85 ? -18.272 8.206 14.270 1.00 85.88 85 HIS A C 1
ATOM 707 O O . HIS A 1 85 ? -18.308 8.097 15.498 1.00 85.88 85 HIS A O 1
ATOM 713 N N . MET A 1 86 ? -17.341 7.636 13.510 1.00 86.44 86 MET A N 1
ATOM 714 C CA . MET A 1 86 ? -16.332 6.709 14.014 1.00 86.44 86 MET A CA 1
ATOM 715 C C . MET A 1 86 ? -14.939 7.311 13.852 1.00 86.44 86 MET A C 1
ATOM 717 O O . MET A 1 86 ? -14.461 7.479 12.728 1.00 86.44 86 MET A O 1
ATOM 721 N N . LYS A 1 87 ? -14.262 7.566 14.971 1.00 90.50 87 LYS A N 1
ATOM 722 C CA . LYS A 1 87 ? -12.859 7.996 15.010 1.00 90.50 87 LYS A CA 1
ATOM 723 C C . LYS A 1 87 ? -11.964 6.841 15.422 1.00 90.50 87 LYS A C 1
ATOM 725 O O . LYS A 1 87 ? -12.315 6.072 16.317 1.00 90.50 87 LYS A O 1
ATOM 730 N N . LYS A 1 88 ? -10.815 6.705 14.765 1.00 93.06 88 LYS A N 1
ATOM 731 C CA . LYS A 1 88 ? -9.854 5.630 15.035 1.00 93.06 88 LYS A CA 1
ATOM 732 C C . LYS A 1 88 ? -8.809 6.116 16.028 1.00 93.06 88 LYS A C 1
ATOM 734 O O . LYS A 1 88 ? -8.175 7.146 15.814 1.00 93.06 88 LYS A O 1
ATOM 739 N N . ILE A 1 89 ? -8.612 5.346 17.089 1.00 95.38 89 ILE A N 1
ATOM 740 C CA . ILE A 1 89 ? -7.591 5.585 18.105 1.00 95.38 89 ILE A CA 1
ATOM 741 C C . ILE A 1 89 ? -6.620 4.407 18.070 1.00 95.38 89 ILE A C 1
ATOM 743 O O . ILE A 1 89 ? -6.982 3.273 18.384 1.00 95.38 89 ILE A O 1
ATOM 747 N N . PHE A 1 90 ? -5.386 4.676 17.666 1.00 96.19 90 PHE A N 1
ATOM 748 C CA . PHE A 1 90 ? -4.302 3.709 17.573 1.00 96.19 90 PHE A CA 1
ATOM 749 C C . PHE A 1 90 ? -3.687 3.493 18.952 1.00 96.19 90 PHE A C 1
ATOM 751 O O . PHE A 1 90 ? -3.322 4.449 19.634 1.00 96.19 90 PHE A O 1
ATOM 758 N N . VAL A 1 91 ? -3.590 2.236 19.375 1.00 97.56 91 VAL A N 1
ATOM 759 C CA . VAL A 1 91 ? -3.106 1.853 20.703 1.00 97.56 91 VAL A CA 1
ATOM 760 C C . VAL A 1 91 ? -1.742 1.194 20.581 1.00 97.56 91 VAL A C 1
ATOM 762 O O . VAL A 1 91 ? -1.601 0.167 19.919 1.00 97.56 91 VAL A O 1
ATOM 765 N N . TYR A 1 92 ? -0.763 1.752 21.281 1.00 96.06 92 TYR A N 1
ATOM 766 C CA . TYR A 1 92 ? 0.604 1.249 21.391 1.00 96.06 92 TYR A CA 1
ATOM 767 C C . TYR A 1 92 ? 0.952 0.973 22.854 1.00 96.06 92 TYR A C 1
ATOM 769 O O . TYR A 1 92 ? 0.233 1.385 23.765 1.00 96.06 92 TYR A O 1
ATOM 777 N N . GLU A 1 93 ? 2.097 0.336 23.104 1.00 94.12 93 GLU A N 1
ATOM 778 C CA . GLU A 1 93 ? 2.594 0.125 24.474 1.00 94.12 93 GLU A CA 1
ATOM 779 C C . GLU A 1 93 ? 2.808 1.440 25.239 1.00 94.12 93 GLU A C 1
ATOM 781 O O . GLU A 1 93 ? 2.635 1.494 26.455 1.00 94.12 93 GLU A O 1
ATOM 786 N N . TYR A 1 94 ? 3.168 2.510 24.526 1.00 93.00 94 TYR A N 1
ATOM 787 C CA . TYR A 1 94 ? 3.486 3.812 25.110 1.00 93.00 94 TYR A CA 1
ATOM 788 C C . TYR A 1 94 ? 2.290 4.774 25.189 1.00 93.00 94 TYR A C 1
ATOM 790 O O . TYR A 1 94 ? 2.436 5.871 25.729 1.00 93.00 94 TYR A O 1
ATOM 798 N N . GLY A 1 95 ? 1.118 4.399 24.665 1.00 95.56 95 GLY A N 1
ATOM 799 C CA . GLY A 1 95 ? -0.085 5.224 24.748 1.00 95.56 95 GLY A CA 1
ATOM 800 C C . GLY A 1 95 ? -1.019 5.111 23.549 1.00 95.56 95 GLY A C 1
ATOM 801 O O . GLY A 1 95 ? -0.863 4.258 22.678 1.00 95.56 95 GLY A O 1
ATOM 802 N N . GLU A 1 96 ? -2.007 6.001 23.531 1.00 96.75 96 GLU A N 1
ATOM 803 C CA . GLU A 1 96 ? -3.052 6.072 22.511 1.00 96.75 96 GLU A CA 1
ATOM 804 C C . GLU A 1 96 ? -2.882 7.329 21.653 1.00 96.75 96 GLU A C 1
ATOM 806 O O . GLU A 1 96 ? -2.608 8.411 22.177 1.00 96.75 96 GLU A O 1
ATOM 811 N N . ILE A 1 97 ? -3.045 7.188 20.339 1.00 95.19 97 ILE A N 1
ATOM 812 C CA . ILE A 1 97 ? -2.907 8.269 19.361 1.00 95.19 97 ILE A CA 1
ATOM 813 C C . ILE A 1 97 ? -4.157 8.299 18.478 1.00 95.19 97 ILE A C 1
ATOM 815 O O . ILE A 1 97 ? -4.520 7.299 17.865 1.00 95.19 97 ILE A O 1
ATOM 819 N N . ASP A 1 98 ? -4.821 9.448 18.394 1.00 93.06 98 ASP A N 1
ATOM 820 C CA . ASP A 1 98 ? -5.887 9.672 17.408 1.00 93.06 98 ASP A CA 1
ATOM 821 C C . ASP A 1 98 ? -5.299 9.617 15.985 1.00 93.06 98 ASP A C 1
ATOM 823 O O . ASP A 1 98 ? -4.226 10.172 15.739 1.00 93.06 98 ASP A O 1
ATOM 827 N N . GLU A 1 99 ? -5.997 8.985 15.035 1.00 90.62 99 GLU A N 1
ATOM 828 C CA . GLU A 1 99 ? -5.601 8.917 13.619 1.00 90.62 99 GLU A CA 1
ATOM 829 C C . GLU A 1 99 ? -5.172 10.277 13.047 1.00 90.62 99 GLU A C 1
ATOM 831 O O . GLU A 1 99 ? -4.241 10.355 12.241 1.00 90.62 99 GLU A O 1
ATOM 836 N N . LEU A 1 100 ? -5.790 11.376 13.487 1.00 87.25 100 LEU A N 1
ATOM 837 C CA . LEU A 1 100 ? -5.433 12.729 13.067 1.00 87.25 100 LEU A CA 1
ATOM 838 C C . LEU A 1 100 ? -3.979 13.094 13.399 1.00 87.25 100 LEU A C 1
ATOM 840 O O . LEU A 1 100 ? -3.365 13.879 12.670 1.00 87.25 100 LEU A O 1
ATOM 844 N N . TYR A 1 101 ? -3.405 12.528 14.457 1.00 91.12 101 TYR A N 1
ATOM 845 C CA . TYR A 1 101 ? -2.035 12.788 14.908 1.00 91.12 101 TYR A CA 1
ATOM 846 C C . TYR A 1 101 ? -1.053 11.672 14.546 1.00 91.12 101 TYR A C 1
ATOM 848 O O . TYR A 1 101 ? 0.137 11.796 14.828 1.00 91.12 101 TYR A O 1
ATOM 856 N N . GLU A 1 102 ? -1.516 10.626 13.860 1.00 91.25 102 GLU A N 1
ATOM 857 C CA . GLU A 1 102 ? -0.641 9.583 13.338 1.00 91.25 102 GLU A CA 1
ATOM 858 C C . GLU A 1 102 ? 0.358 10.106 12.303 1.00 91.25 102 GLU A C 1
ATOM 860 O O . GLU A 1 102 ? 0.164 11.145 11.650 1.00 91.25 102 GLU A O 1
ATOM 865 N N . SER A 1 103 ? 1.434 9.340 12.125 1.00 89.06 103 SER A N 1
ATOM 866 C CA . SER A 1 103 ? 2.437 9.630 11.101 1.00 89.06 103 SER A CA 1
ATOM 867 C C . SER A 1 103 ? 1.816 9.660 9.698 1.00 89.06 103 SER A C 1
ATOM 869 O O . SER A 1 103 ? 0.821 8.988 9.405 1.00 89.06 103 SER A O 1
ATOM 871 N N . THR A 1 104 ? 2.423 10.427 8.791 1.00 86.81 104 THR A N 1
ATOM 872 C CA . THR A 1 104 ? 2.010 10.473 7.378 1.00 86.81 104 THR A CA 1
ATOM 873 C C . THR A 1 104 ? 2.055 9.092 6.724 1.00 86.81 104 THR A C 1
ATOM 875 O O . THR A 1 104 ? 1.175 8.773 5.927 1.00 86.81 104 THR A O 1
ATOM 878 N N . GLY A 1 105 ? 3.017 8.250 7.119 1.00 87.31 105 GLY A N 1
ATOM 879 C CA . GLY A 1 105 ? 3.111 6.855 6.695 1.00 87.31 105 GLY A CA 1
ATOM 880 C C . GLY A 1 105 ? 1.878 6.041 7.081 1.00 87.31 105 GLY A C 1
ATOM 881 O O . GLY A 1 105 ? 1.231 5.475 6.206 1.00 87.31 105 GLY A O 1
ATOM 882 N N . ILE A 1 106 ? 1.480 6.043 8.359 1.00 88.81 106 ILE A N 1
ATOM 883 C CA . ILE A 1 106 ? 0.293 5.299 8.821 1.00 88.81 106 ILE A CA 1
ATOM 884 C C . ILE A 1 106 ? -0.985 5.809 8.154 1.00 88.81 106 ILE A C 1
ATOM 886 O O . ILE A 1 106 ? -1.752 5.016 7.611 1.00 88.81 106 ILE A O 1
ATOM 890 N N . LYS A 1 107 ? -1.175 7.130 8.088 1.00 88.12 107 LYS A N 1
ATOM 891 C CA . LYS A 1 107 ? -2.307 7.744 7.372 1.00 88.12 107 LYS A CA 1
ATOM 892 C C . LYS A 1 107 ? -2.388 7.294 5.917 1.00 88.12 107 LYS A C 1
ATOM 894 O O . LYS A 1 107 ? -3.473 7.023 5.403 1.00 88.12 107 LYS A O 1
ATOM 899 N N . ARG A 1 108 ? -1.244 7.202 5.241 1.00 86.75 108 ARG A N 1
ATOM 900 C CA . ARG A 1 108 ? -1.171 6.705 3.869 1.00 86.75 108 ARG A CA 1
ATOM 901 C C . ARG A 1 108 ? -1.491 5.211 3.789 1.00 86.75 108 ARG A C 1
ATOM 903 O O . ARG A 1 108 ? -2.258 4.822 2.915 1.00 86.75 108 ARG A O 1
ATOM 910 N N . ILE A 1 109 ? -0.971 4.390 4.700 1.00 88.44 109 ILE A N 1
ATOM 911 C CA . ILE A 1 109 ? -1.238 2.943 4.756 1.00 88.44 109 ILE A CA 1
ATOM 912 C C . ILE A 1 109 ? -2.739 2.663 4.931 1.00 88.44 109 ILE A C 1
ATOM 914 O O . ILE A 1 109 ? -3.275 1.788 4.253 1.00 88.44 109 ILE A O 1
ATOM 918 N N . ILE A 1 110 ? -3.442 3.433 5.772 1.00 87.75 110 ILE A N 1
ATOM 919 C CA . ILE A 1 110 ? -4.903 3.324 5.951 1.00 87.75 110 ILE A CA 1
ATOM 920 C C . ILE A 1 110 ? -5.635 3.558 4.626 1.00 87.75 110 ILE A C 1
ATOM 922 O O . ILE A 1 110 ? -6.495 2.764 4.232 1.00 87.75 110 ILE A O 1
ATOM 926 N N . LYS A 1 111 ? -5.273 4.624 3.900 1.00 85.69 111 LYS A N 1
ATOM 927 C CA . LYS A 1 111 ? -5.846 4.884 2.575 1.00 85.69 111 LYS A CA 1
ATOM 928 C C . LYS A 1 111 ? -5.517 3.757 1.610 1.00 85.69 111 LYS A C 1
ATOM 930 O O . LYS A 1 111 ? -6.424 3.241 0.960 1.00 85.69 111 LYS A O 1
ATOM 935 N N . LEU A 1 112 ? -4.250 3.357 1.549 1.00 88.25 112 LEU A N 1
ATOM 936 C CA . LEU A 1 112 ? -3.760 2.319 0.657 1.00 88.25 112 LEU A CA 1
ATOM 937 C C . LEU A 1 112 ? -4.542 1.014 0.852 1.00 88.25 112 LEU A C 1
ATOM 939 O O . LEU A 1 112 ? -5.053 0.462 -0.119 1.00 88.25 112 LEU A O 1
ATOM 943 N N . TYR A 1 113 ? -4.742 0.587 2.102 1.00 89.56 113 TYR A N 1
ATOM 944 C CA . TYR A 1 113 ? -5.556 -0.579 2.451 1.00 89.56 113 TYR A CA 1
ATOM 945 C C . TYR A 1 113 ? -6.947 -0.539 1.800 1.00 89.56 113 TYR A C 1
ATOM 947 O O . TYR A 1 113 ? -7.394 -1.534 1.227 1.00 89.56 113 TYR A O 1
ATOM 955 N N . SER A 1 114 ? -7.618 0.618 1.814 1.00 86.44 114 SER A N 1
ATOM 956 C CA . SER A 1 114 ? -8.953 0.760 1.219 1.00 86.44 114 SER A CA 1
ATOM 957 C C . SER A 1 114 ? -8.969 0.537 -0.303 1.00 86.44 114 SER A C 1
ATOM 959 O O . SER A 1 114 ? -9.928 -0.035 -0.826 1.00 86.44 114 SER A O 1
ATOM 961 N N . PHE A 1 115 ? -7.909 0.939 -1.013 1.00 88.12 115 PHE A N 1
ATOM 962 C CA . PHE A 1 115 ? -7.752 0.734 -2.458 1.00 88.12 115 PHE A CA 1
ATOM 963 C C . PHE A 1 115 ? -7.332 -0.699 -2.778 1.00 88.12 115 PHE A C 1
ATOM 965 O O . PHE A 1 115 ? -7.955 -1.357 -3.609 1.00 88.12 115 PHE A O 1
ATOM 972 N N . LEU A 1 116 ? -6.345 -1.220 -2.057 1.00 89.81 116 LEU A N 1
ATOM 973 C CA . LEU A 1 116 ? -5.871 -2.596 -2.169 1.00 89.81 116 LEU A CA 1
ATOM 974 C C . LEU A 1 116 ? -7.006 -3.611 -1.963 1.00 89.81 116 LEU A C 1
ATOM 976 O O . LEU A 1 116 ? -7.146 -4.570 -2.719 1.00 89.81 116 LEU A O 1
ATOM 980 N N . LYS A 1 117 ? -7.905 -3.351 -1.012 1.00 89.12 117 LYS A N 1
ATOM 981 C CA . LYS A 1 117 ? -9.094 -4.178 -0.788 1.00 89.12 117 LYS A CA 1
ATOM 982 C C . LYS A 1 117 ? -10.073 -4.190 -1.968 1.00 89.12 117 LYS A C 1
ATOM 984 O O . LYS A 1 117 ? -10.792 -5.166 -2.165 1.00 89.12 117 LYS A O 1
ATOM 989 N N . LYS A 1 118 ? -10.152 -3.112 -2.751 1.00 87.00 118 LYS A N 1
ATOM 990 C CA . LYS A 1 118 ? -10.962 -3.091 -3.981 1.00 87.00 118 LYS A CA 1
ATOM 991 C C . LYS A 1 118 ? -10.327 -3.983 -5.046 1.00 87.00 118 LYS A C 1
ATOM 993 O O . LYS A 1 118 ? -11.024 -4.794 -5.652 1.00 87.00 118 LYS A O 1
ATOM 998 N N . ALA A 1 119 ? -9.001 -3.934 -5.185 1.00 87.75 119 ALA A N 1
ATOM 999 C CA . ALA A 1 119 ? -8.272 -4.822 -6.090 1.00 87.75 119 ALA A CA 1
ATOM 1000 C C . ALA A 1 119 ? -8.475 -6.309 -5.735 1.00 87.75 119 ALA A C 1
ATOM 1002 O O . ALA A 1 119 ? -8.729 -7.119 -6.622 1.00 87.75 119 ALA A O 1
ATOM 1003 N N . THR A 1 120 ? -8.485 -6.690 -4.449 1.00 87.25 120 THR A N 1
ATOM 1004 C CA . THR A 1 120 ? -8.759 -8.094 -4.060 1.00 87.25 120 THR A CA 1
ATOM 1005 C C . THR A 1 120 ? -10.192 -8.555 -4.355 1.00 87.25 120 THR A C 1
ATOM 1007 O O . THR A 1 120 ? -10.451 -9.758 -4.426 1.00 87.25 120 THR A O 1
ATOM 1010 N N . ARG A 1 121 ? -11.131 -7.625 -4.568 1.00 88.12 121 ARG A N 1
ATOM 1011 C CA . ARG A 1 121 ? -12.544 -7.896 -4.884 1.00 88.12 121 ARG A CA 1
ATOM 1012 C C . ARG A 1 121 ? -12.850 -7.954 -6.383 1.00 88.12 121 ARG A C 1
ATOM 1014 O O . ARG A 1 121 ? -14.002 -8.191 -6.735 1.00 88.12 121 ARG A O 1
ATOM 1021 N N . GLY A 1 122 ? -11.852 -7.759 -7.245 1.00 88.12 122 GLY A N 1
ATOM 1022 C CA . GLY A 1 122 ? -12.023 -7.796 -8.700 1.00 88.12 122 GLY A CA 1
ATOM 1023 C C . GLY A 1 122 ? -11.991 -6.437 -9.393 1.00 88.12 122 GLY A C 1
ATOM 1024 O O . GLY A 1 122 ? -12.130 -6.381 -10.613 1.00 88.12 122 GLY A O 1
ATOM 1025 N N . ASP A 1 123 ? -11.797 -5.340 -8.655 1.00 87.50 123 ASP A N 1
ATOM 1026 C CA . ASP A 1 123 ? -11.715 -4.013 -9.263 1.00 87.50 123 ASP A CA 1
ATOM 1027 C C . ASP A 1 123 ? -10.341 -3.744 -9.896 1.00 87.50 123 ASP A C 1
ATOM 1029 O O . ASP A 1 123 ? -9.319 -4.317 -9.516 1.00 87.50 123 ASP A O 1
ATOM 1033 N N . ILE A 1 124 ? -10.320 -2.802 -10.843 1.00 89.69 124 ILE A N 1
ATOM 1034 C CA . ILE A 1 124 ? -9.091 -2.200 -11.372 1.00 89.69 124 ILE A CA 1
ATOM 1035 C C . ILE A 1 124 ? -8.750 -0.971 -10.530 1.00 89.69 124 ILE A C 1
ATOM 1037 O O . ILE A 1 124 ? -9.579 -0.055 -10.396 1.00 89.69 124 ILE A O 1
ATOM 1041 N N . VAL A 1 125 ? -7.539 -0.958 -9.984 1.00 88.69 125 VAL A N 1
ATOM 1042 C CA . VAL A 1 125 ? -7.042 0.053 -9.053 1.00 88.69 125 VAL A CA 1
ATOM 1043 C C . VAL A 1 125 ? -5.723 0.619 -9.561 1.00 88.69 125 VAL A C 1
ATOM 1045 O O . VAL A 1 125 ? -4.807 -0.137 -9.857 1.00 88.69 125 VAL A O 1
ATOM 1048 N N . PHE A 1 126 ? -5.641 1.945 -9.631 1.00 91.69 126 PHE A N 1
ATOM 1049 C CA . PHE A 1 126 ? -4.434 2.703 -9.939 1.00 91.69 126 PHE A CA 1
ATOM 1050 C C . PHE A 1 126 ? -3.897 3.345 -8.660 1.00 91.69 126 PHE A C 1
ATOM 1052 O O . PHE A 1 126 ? -4.673 3.953 -7.921 1.00 91.69 126 PHE A O 1
ATOM 1059 N N . ILE A 1 127 ? -2.604 3.198 -8.381 1.00 90.81 127 ILE A N 1
ATOM 1060 C CA . ILE A 1 127 ? -1.955 3.772 -7.197 1.00 90.81 127 ILE A CA 1
ATOM 1061 C C . ILE A 1 127 ? -0.679 4.474 -7.623 1.00 90.81 127 ILE A C 1
ATOM 1063 O O . ILE A 1 127 ? 0.245 3.831 -8.114 1.00 90.81 127 ILE A O 1
ATOM 1067 N N . ASP A 1 128 ? -0.634 5.781 -7.430 1.00 90.31 128 ASP A N 1
ATOM 1068 C CA . ASP A 1 128 ? 0.582 6.540 -7.661 1.00 90.31 128 ASP A CA 1
ATOM 1069 C C . ASP A 1 128 ? 1.589 6.327 -6.526 1.00 90.31 128 ASP A C 1
ATOM 1071 O O . ASP A 1 128 ? 1.214 6.185 -5.355 1.00 90.31 128 ASP A O 1
ATOM 1075 N N . GLU A 1 129 ? 2.855 6.255 -6.915 1.00 90.81 129 GLU A N 1
ATOM 1076 C CA . GLU A 1 129 ? 4.045 6.057 -6.099 1.00 90.81 129 GLU A CA 1
ATOM 1077 C C . GLU A 1 129 ? 3.857 5.019 -4.995 1.00 90.81 129 GLU A C 1
ATOM 1079 O O . GLU A 1 129 ? 4.052 5.337 -3.824 1.00 90.81 129 GLU A O 1
ATOM 1084 N N . LEU A 1 130 ? 3.433 3.790 -5.316 1.00 91.62 130 LEU A N 1
ATOM 1085 C CA . LEU A 1 130 ? 3.038 2.774 -4.325 1.00 91.62 130 LEU A CA 1
ATOM 1086 C C . LEU A 1 130 ? 4.101 2.531 -3.235 1.00 91.62 130 LEU A C 1
ATOM 1088 O O . LEU A 1 130 ? 3.733 2.272 -2.088 1.00 91.62 130 LEU A O 1
ATOM 1092 N N . ASP A 1 131 ? 5.381 2.673 -3.571 1.00 90.38 131 ASP A N 1
ATOM 1093 C CA . ASP A 1 131 ? 6.543 2.546 -2.685 1.00 90.38 131 ASP A CA 1
ATOM 1094 C C . ASP A 1 131 ? 6.734 3.695 -1.690 1.00 90.38 131 ASP A C 1
ATOM 1096 O O . ASP A 1 131 ? 7.434 3.519 -0.693 1.00 90.38 131 ASP A O 1
ATOM 1100 N N . ALA A 1 132 ? 6.115 4.860 -1.885 1.00 86.88 132 ALA A N 1
ATOM 1101 C CA . ALA A 1 132 ? 6.364 5.954 -0.956 1.00 86.88 132 ALA A CA 1
ATOM 1102 C C . ALA A 1 132 ? 5.851 5.644 0.471 1.00 86.88 132 ALA A C 1
ATOM 1104 O O . ALA A 1 132 ? 4.792 5.060 0.714 1.00 86.88 132 ALA A O 1
ATOM 1105 N N . ASN A 1 133 ? 6.667 5.998 1.463 1.00 79.31 133 ASN A N 1
ATOM 1106 C CA . ASN A 1 133 ? 6.465 5.692 2.883 1.00 79.31 133 ASN A CA 1
ATOM 1107 C C . ASN A 1 133 ? 6.295 4.193 3.234 1.00 79.31 133 ASN A C 1
ATOM 1109 O O . ASN A 1 133 ? 5.889 3.891 4.360 1.00 79.31 133 ASN A O 1
ATOM 1113 N N . ILE A 1 134 ? 6.618 3.260 2.328 1.00 85.06 134 ILE A N 1
ATOM 1114 C CA . ILE A 1 134 ? 6.724 1.821 2.616 1.00 85.06 134 ILE A CA 1
ATOM 1115 C C . ILE A 1 134 ? 8.130 1.313 2.275 1.00 85.06 134 ILE A C 1
ATOM 1117 O O . ILE A 1 134 ? 8.853 1.910 1.485 1.00 85.06 134 ILE A O 1
ATOM 1121 N N . SER A 1 135 ? 8.565 0.220 2.904 1.00 85.94 135 SER A N 1
ATOM 1122 C CA . SER A 1 135 ? 9.860 -0.384 2.570 1.00 85.94 135 SER A CA 1
ATOM 1123 C C . SER A 1 135 ? 9.745 -1.256 1.317 1.00 85.94 135 SER A C 1
ATOM 1125 O O . SER A 1 135 ? 8.724 -1.917 1.124 1.00 85.94 135 SER A O 1
ATOM 1127 N N . GLY A 1 136 ? 10.814 -1.343 0.516 1.00 86.12 136 GLY A N 1
ATOM 1128 C CA . GLY A 1 136 ? 10.854 -2.241 -0.650 1.00 86.12 136 GLY A CA 1
ATOM 1129 C C . GLY A 1 136 ? 10.590 -3.709 -0.284 1.00 86.12 136 GLY A C 1
ATOM 1130 O O . GLY A 1 136 ? 9.870 -4.414 -0.978 1.00 86.12 136 GLY A O 1
ATOM 1131 N N . VAL A 1 137 ? 11.046 -4.155 0.897 1.00 87.25 137 VAL A N 1
ATOM 1132 C CA . VAL A 1 137 ? 10.746 -5.507 1.411 1.00 87.25 137 VAL A CA 1
ATOM 1133 C C . VAL A 1 137 ? 9.244 -5.717 1.607 1.00 87.25 137 VAL A C 1
ATOM 1135 O O . VAL A 1 137 ? 8.726 -6.785 1.282 1.00 87.25 137 VAL A O 1
ATOM 1138 N N . PHE A 1 138 ? 8.536 -4.727 2.155 1.00 87.12 138 PHE A N 1
ATOM 1139 C CA . PHE A 1 138 ? 7.088 -4.820 2.301 1.00 87.12 138 PHE A CA 1
ATOM 1140 C C . PHE A 1 138 ? 6.390 -4.773 0.944 1.00 87.12 138 PHE A C 1
ATOM 1142 O O . PHE A 1 138 ? 5.471 -5.558 0.725 1.00 87.12 138 PHE A O 1
ATOM 1149 N N . LEU A 1 139 ? 6.836 -3.895 0.041 1.00 91.25 139 LEU A N 1
ATOM 1150 C CA . LEU A 1 139 ? 6.304 -3.811 -1.315 1.00 91.25 139 LEU A CA 1
ATOM 1151 C C . LEU A 1 139 ? 6.405 -5.162 -2.032 1.00 91.25 139 LEU A C 1
ATOM 1153 O O . LEU A 1 139 ? 5.397 -5.646 -2.534 1.00 91.25 139 LEU A O 1
ATOM 1157 N N . ASP A 1 140 ? 7.564 -5.819 -2.002 1.00 90.69 140 ASP A N 1
ATOM 1158 C CA . ASP A 1 140 ? 7.749 -7.141 -2.610 1.00 90.69 140 ASP A CA 1
ATOM 1159 C C . ASP A 1 140 ? 6.761 -8.177 -2.056 1.00 90.69 140 ASP A C 1
ATOM 1161 O O . ASP A 1 140 ? 6.071 -8.854 -2.819 1.00 90.69 140 ASP A O 1
ATOM 1165 N N . ARG A 1 141 ? 6.625 -8.262 -0.725 1.00 90.44 141 ARG A N 1
ATOM 1166 C CA . ARG A 1 141 ? 5.667 -9.178 -0.076 1.00 90.44 141 ARG A CA 1
ATOM 1167 C C . ARG A 1 141 ? 4.215 -8.837 -0.421 1.00 90.44 141 ARG A C 1
ATOM 1169 O O . ARG A 1 141 ? 3.387 -9.733 -0.572 1.00 90.44 141 ARG A O 1
ATOM 1176 N N . LEU A 1 142 ? 3.898 -7.550 -0.545 1.00 90.31 142 LEU A N 1
ATOM 1177 C CA . LEU A 1 142 ? 2.576 -7.081 -0.941 1.00 90.31 142 LEU A CA 1
ATOM 1178 C C . LEU A 1 142 ? 2.259 -7.496 -2.383 1.00 90.31 142 LEU A C 1
ATOM 1180 O O . LEU A 1 142 ? 1.175 -8.014 -2.642 1.00 90.31 142 LEU A O 1
ATOM 1184 N N . LEU A 1 143 ? 3.200 -7.309 -3.309 1.00 91.38 143 LEU A N 1
ATOM 1185 C CA . LEU A 1 143 ? 3.046 -7.692 -4.713 1.00 91.38 143 LEU A CA 1
ATOM 1186 C C . LEU A 1 143 ? 2.914 -9.211 -4.877 1.00 91.38 143 LEU A C 1
ATOM 1188 O O . LEU A 1 143 ? 2.057 -9.659 -5.636 1.00 91.38 143 LEU A O 1
ATOM 1192 N N . GLU A 1 144 ? 3.689 -10.000 -4.127 1.00 90.56 144 GLU A N 1
ATOM 1193 C CA . GLU A 1 144 ? 3.526 -11.460 -4.050 1.00 90.56 144 GLU A CA 1
ATOM 1194 C C . GLU A 1 144 ? 2.109 -11.840 -3.585 1.00 90.56 144 GLU A C 1
ATOM 1196 O O . GLU A 1 144 ? 1.427 -12.626 -4.242 1.00 90.56 144 GLU A O 1
ATOM 1201 N N . PHE A 1 145 ? 1.610 -11.221 -2.507 1.00 89.31 145 PHE A N 1
ATOM 1202 C CA . PHE A 1 145 ? 0.246 -11.460 -2.027 1.00 89.31 145 PHE A CA 1
ATOM 1203 C C . PHE A 1 145 ? -0.812 -11.141 -3.092 1.00 89.31 145 PHE A C 1
ATOM 1205 O O . PHE A 1 145 ? -1.741 -11.930 -3.286 1.00 89.31 145 PHE A O 1
ATOM 1212 N N . PHE A 1 146 ? -0.688 -9.997 -3.771 1.00 87.75 146 PHE A N 1
ATOM 1213 C CA . PHE A 1 146 ? -1.635 -9.576 -4.804 1.00 87.75 146 PHE A CA 1
ATOM 1214 C C . PHE A 1 146 ? -1.601 -10.465 -6.036 1.00 87.75 146 PHE A C 1
ATOM 1216 O O . PHE A 1 146 ? -2.642 -10.661 -6.655 1.00 87.75 146 PHE A O 1
ATOM 1223 N N . ASN A 1 147 ? -0.448 -11.030 -6.371 1.00 84.81 147 ASN A N 1
ATOM 1224 C CA . ASN A 1 147 ? -0.373 -12.019 -7.429 1.00 84.81 147 ASN A CA 1
ATOM 1225 C C . ASN A 1 147 ? -1.151 -13.294 -7.070 1.00 84.81 147 ASN A C 1
ATOM 1227 O O . ASN A 1 147 ? -1.936 -13.790 -7.874 1.00 84.81 147 ASN A O 1
ATOM 1231 N N . ASP A 1 148 ? -0.954 -13.806 -5.856 1.00 85.62 148 ASP A N 1
ATOM 1232 C CA . ASP A 1 148 ? -1.511 -15.102 -5.462 1.00 85.62 148 ASP A CA 1
ATOM 1233 C C . ASP A 1 148 ? -3.000 -15.023 -5.084 1.00 85.62 148 ASP A C 1
ATOM 1235 O O . ASP A 1 148 ? -3.724 -16.014 -5.186 1.00 85.62 148 ASP A O 1
ATOM 1239 N N . ASN A 1 149 ? -3.468 -13.851 -4.637 1.00 84.62 149 ASN A N 1
ATOM 1240 C CA . ASN A 1 149 ? -4.801 -13.672 -4.045 1.00 84.62 149 ASN A CA 1
ATOM 1241 C C . ASN A 1 149 ? -5.627 -12.544 -4.685 1.00 84.62 149 ASN A C 1
ATOM 1243 O O . ASN A 1 149 ? -6.783 -12.327 -4.307 1.00 84.62 149 ASN A O 1
ATOM 1247 N N . GLY A 1 150 ? -5.054 -11.779 -5.613 1.00 80.62 150 GLY A N 1
ATOM 1248 C CA . GLY A 1 150 ? -5.747 -10.688 -6.286 1.00 80.62 150 GLY A CA 1
ATOM 1249 C C . GLY A 1 150 ? -6.750 -11.213 -7.307 1.00 80.62 150 GLY A C 1
ATOM 1250 O O . GLY A 1 150 ? -6.375 -11.847 -8.286 1.00 80.62 150 GLY A O 1
ATOM 1251 N N . ASN A 1 151 ? -8.034 -10.902 -7.117 1.00 88.94 151 ASN A N 1
ATOM 1252 C CA . ASN A 1 151 ? -9.063 -11.180 -8.128 1.00 88.94 151 ASN A CA 1
ATOM 1253 C C . ASN A 1 151 ? -9.205 -10.052 -9.169 1.00 88.94 151 ASN A C 1
ATOM 1255 O O . ASN A 1 151 ? -9.982 -10.191 -10.112 1.00 88.94 151 ASN A O 1
ATOM 1259 N N . GLY A 1 152 ? -8.530 -8.916 -8.964 1.00 90.44 152 GLY A N 1
ATOM 1260 C CA . GLY A 1 152 ? -8.597 -7.713 -9.799 1.00 90.44 152 GLY A CA 1
ATOM 1261 C C . GLY A 1 152 ? -7.243 -7.320 -10.388 1.00 90.44 152 GLY A C 1
ATOM 1262 O O . GLY A 1 152 ? -6.318 -8.126 -10.439 1.00 90.44 152 GLY A O 1
ATOM 1263 N N . GLN A 1 153 ? -7.123 -6.065 -10.828 1.00 90.31 153 GLN A N 1
ATOM 1264 C CA . GLN A 1 153 ? -5.898 -5.542 -11.438 1.00 90.31 153 GLN A CA 1
ATOM 1265 C C . GLN A 1 153 ? -5.348 -4.375 -10.618 1.00 90.31 153 GLN A C 1
ATOM 1267 O O . GLN A 1 153 ? -6.034 -3.372 -10.413 1.00 90.31 153 GLN A O 1
ATOM 1272 N N . LEU A 1 154 ? -4.099 -4.510 -10.176 1.00 91.81 154 LEU A N 1
ATOM 1273 C CA . LEU A 1 154 ? -3.351 -3.465 -9.489 1.00 91.81 154 LEU A CA 1
ATOM 1274 C C . LEU A 1 154 ? -2.358 -2.830 -10.470 1.00 91.81 154 LEU A C 1
ATOM 1276 O O . LEU A 1 154 ? -1.411 -3.477 -10.907 1.00 91.81 154 LEU A O 1
ATOM 1280 N N . CYS A 1 155 ? -2.593 -1.570 -10.814 1.00 92.12 155 CYS A N 1
ATOM 1281 C CA . CYS A 1 155 ? -1.712 -0.734 -11.619 1.00 92.12 155 CYS A CA 1
ATOM 1282 C C . CYS A 1 155 ? -1.066 0.304 -10.702 1.00 92.12 155 CYS A C 1
ATOM 1284 O O . CYS A 1 155 ? -1.764 0.936 -9.912 1.00 92.12 155 CYS A O 1
ATOM 1286 N N . PHE A 1 156 ? 0.242 0.507 -10.795 1.00 92.62 156 PHE A N 1
ATOM 1287 C CA . PHE A 1 156 ? 0.920 1.481 -9.949 1.00 92.62 156 PHE A CA 1
ATOM 1288 C C . PHE A 1 156 ? 2.191 2.021 -10.592 1.00 92.62 156 PHE A C 1
ATOM 1290 O O . PHE A 1 156 ? 2.758 1.383 -11.480 1.00 92.62 156 PHE A O 1
ATOM 1297 N N . THR A 1 157 ? 2.623 3.193 -10.136 1.00 92.31 157 THR A N 1
ATOM 1298 C CA . THR A 1 157 ? 3.962 3.733 -10.398 1.00 92.31 157 THR A CA 1
ATOM 1299 C C . THR A 1 157 ? 4.844 3.454 -9.184 1.00 92.31 157 THR A C 1
ATOM 1301 O O . THR A 1 157 ? 4.352 3.286 -8.062 1.00 92.31 157 THR A O 1
ATOM 1304 N N . THR A 1 158 ? 6.149 3.323 -9.407 1.00 91.38 158 THR A N 1
ATOM 1305 C CA . THR A 1 158 ? 7.096 3.111 -8.317 1.00 91.38 158 THR A CA 1
ATOM 1306 C C . THR A 1 158 ? 8.498 3.577 -8.675 1.00 91.38 158 THR A C 1
ATOM 1308 O O . THR A 1 158 ? 8.909 3.459 -9.832 1.00 91.38 158 THR A O 1
ATOM 1311 N N . HIS A 1 159 ? 9.233 4.059 -7.672 1.00 87.38 159 HIS A N 1
ATOM 1312 C CA . HIS A 1 159 ? 10.664 4.357 -7.771 1.00 87.38 159 HIS A CA 1
ATOM 1313 C C . HIS A 1 159 ? 11.527 3.157 -7.362 1.00 87.38 159 HIS A C 1
ATOM 1315 O O . HIS A 1 159 ? 12.729 3.124 -7.636 1.00 87.38 159 HIS A O 1
ATOM 1321 N N . ASP A 1 160 ? 10.927 2.150 -6.719 1.00 88.00 160 ASP A N 1
ATOM 1322 C CA . ASP A 1 160 ? 11.614 0.942 -6.285 1.00 88.00 160 ASP A CA 1
ATOM 1323 C C . ASP A 1 160 ? 11.892 0.002 -7.463 1.00 88.00 160 ASP A C 1
ATOM 1325 O O . ASP A 1 160 ? 11.108 -0.888 -7.805 1.00 88.00 160 ASP A O 1
ATOM 1329 N N . ILE A 1 161 ? 13.069 0.167 -8.064 1.00 86.69 161 ILE A N 1
ATOM 1330 C CA . ILE A 1 161 ? 13.562 -0.682 -9.154 1.00 86.69 161 ILE A CA 1
ATOM 1331 C C . ILE A 1 161 ? 13.641 -2.155 -8.713 1.00 86.69 161 ILE A C 1
ATOM 1333 O O . ILE A 1 161 ? 13.472 -3.053 -9.541 1.00 86.69 161 ILE A O 1
ATOM 1337 N N . LEU A 1 162 ? 13.863 -2.451 -7.424 1.00 87.06 162 LEU A N 1
ATOM 1338 C CA . LEU A 1 162 ? 14.005 -3.835 -6.957 1.00 87.06 162 LEU A CA 1
ATOM 1339 C C . LEU A 1 162 ? 12.705 -4.627 -7.088 1.00 87.06 162 LEU A C 1
ATOM 1341 O O . LEU A 1 162 ? 12.782 -5.824 -7.384 1.00 87.06 162 LEU A O 1
ATOM 1345 N N . SER A 1 163 ? 11.548 -3.964 -7.002 1.00 88.00 163 SER A N 1
ATOM 1346 C CA . SER A 1 163 ? 10.230 -4.571 -7.228 1.00 88.00 163 SER A CA 1
ATOM 1347 C C . SER A 1 163 ? 10.115 -5.252 -8.601 1.00 88.00 163 SER A C 1
ATOM 1349 O O . SER A 1 163 ? 9.403 -6.250 -8.760 1.00 88.00 163 SER A O 1
ATOM 1351 N N . MET A 1 164 ? 10.907 -4.819 -9.593 1.00 88.00 164 MET A N 1
ATOM 1352 C CA . MET A 1 164 ? 11.001 -5.480 -10.897 1.00 88.00 164 MET A CA 1
ATOM 1353 C C . 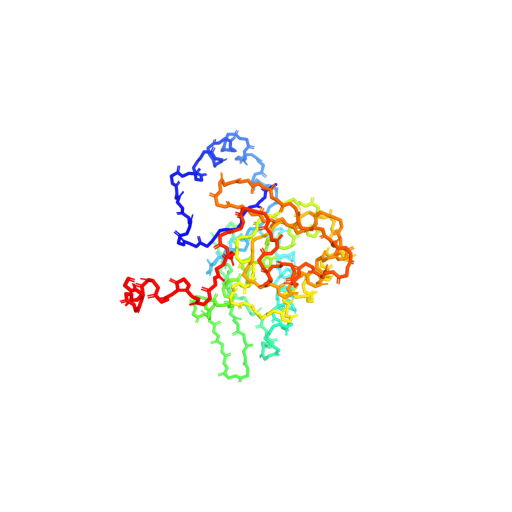MET A 1 164 ? 11.462 -6.942 -10.787 1.00 88.00 164 MET A C 1
ATOM 1355 O O . MET A 1 164 ? 11.133 -7.756 -11.649 1.00 88.00 164 MET A O 1
ATOM 1359 N N . ASN A 1 165 ? 12.207 -7.327 -9.743 1.00 86.12 165 ASN A N 1
ATOM 1360 C CA . ASN A 1 165 ? 12.586 -8.725 -9.516 1.00 86.12 165 ASN A CA 1
ATOM 1361 C C . ASN A 1 165 ? 11.399 -9.619 -9.167 1.00 86.12 165 ASN A C 1
ATOM 1363 O O . ASN A 1 165 ? 11.398 -10.792 -9.553 1.00 86.12 165 ASN A O 1
ATOM 1367 N N . THR A 1 166 ? 10.414 -9.070 -8.469 1.00 87.50 166 THR A N 1
ATOM 1368 C CA . THR A 1 166 ? 9.149 -9.737 -8.169 1.00 87.50 166 THR A CA 1
ATOM 1369 C C . THR A 1 166 ? 8.270 -9.724 -9.418 1.00 87.50 166 THR A C 1
ATOM 1371 O O . THR A 1 166 ? 7.801 -10.771 -9.864 1.00 87.50 166 THR A O 1
ATOM 1374 N N . LEU A 1 167 ? 8.156 -8.565 -10.076 1.00 88.06 167 LEU A N 1
ATOM 1375 C CA . LEU A 1 167 ? 7.271 -8.366 -11.225 1.00 88.06 167 LEU A CA 1
ATOM 1376 C C . LEU A 1 167 ? 7.701 -9.109 -12.502 1.00 88.06 167 LEU A C 1
ATOM 1378 O O . LEU A 1 167 ? 6.845 -9.493 -13.296 1.00 88.06 167 LEU A O 1
ATOM 1382 N N . LYS A 1 168 ? 9.003 -9.367 -12.711 1.00 85.69 168 LYS A N 1
ATOM 1383 C CA . LYS A 1 168 ? 9.525 -10.032 -13.931 1.00 85.69 168 LYS A CA 1
ATOM 1384 C C . LYS A 1 168 ? 8.979 -11.440 -14.165 1.00 85.69 168 LYS A C 1
ATOM 1386 O O . LYS A 1 168 ? 9.143 -11.986 -15.254 1.00 85.69 168 LYS A O 1
ATOM 1391 N N . GLN A 1 169 ? 8.417 -12.058 -13.130 1.00 82.19 169 GLN A N 1
ATOM 1392 C CA . GLN A 1 169 ? 7.810 -13.385 -13.212 1.00 82.19 169 GLN A CA 1
ATOM 1393 C C . GLN A 1 169 ? 6.478 -13.346 -13.976 1.00 82.19 169 GLN A C 1
ATOM 1395 O O . GLN A 1 169 ? 5.996 -14.383 -14.432 1.00 82.19 169 GLN A O 1
ATOM 1400 N N . TYR A 1 170 ? 5.915 -12.151 -14.166 1.00 79.31 170 TYR A N 1
ATOM 1401 C CA . TYR A 1 170 ? 4.585 -11.944 -14.709 1.00 79.31 170 TYR A CA 1
ATOM 1402 C C . TYR A 1 170 ? 4.635 -11.275 -16.083 1.00 79.31 170 TYR A C 1
ATOM 1404 O O . TYR A 1 170 ? 5.431 -10.375 -16.366 1.00 79.31 170 TYR A O 1
ATOM 1412 N N . LYS A 1 171 ? 3.755 -11.731 -16.975 1.00 76.94 171 LYS A N 1
ATOM 1413 C CA . LYS A 1 171 ? 3.693 -11.244 -18.353 1.00 76.94 171 LYS A CA 1
ATOM 1414 C C . LYS A 1 171 ? 3.155 -9.811 -18.383 1.00 76.94 171 LYS A C 1
ATOM 1416 O O . LYS A 1 171 ? 2.077 -9.559 -17.859 1.00 76.94 171 LYS A O 1
ATOM 1421 N N . ASN A 1 172 ? 3.863 -8.914 -19.072 1.00 76.88 172 ASN A N 1
ATOM 1422 C CA . ASN A 1 172 ? 3.478 -7.507 -19.263 1.00 76.88 172 ASN A CA 1
ATOM 1423 C C . ASN A 1 172 ? 3.287 -6.715 -17.953 1.00 76.88 172 ASN A C 1
ATOM 1425 O O . ASN A 1 172 ? 2.519 -5.758 -17.929 1.00 76.88 172 ASN A O 1
ATOM 1429 N N . ALA A 1 173 ? 3.958 -7.113 -16.868 1.00 84.75 173 ALA A N 1
ATOM 1430 C CA . ALA A 1 173 ? 3.812 -6.465 -15.564 1.00 84.75 173 ALA A CA 1
ATOM 1431 C C . ALA A 1 173 ? 4.694 -5.222 -15.378 1.00 84.75 173 ALA A C 1
ATOM 1433 O O . ALA A 1 173 ? 4.454 -4.447 -14.460 1.00 84.75 173 ALA A O 1
ATOM 1434 N N . ILE A 1 174 ? 5.708 -5.030 -16.229 1.00 88.88 174 ILE A N 1
ATOM 1435 C CA . ILE A 1 174 ? 6.647 -3.909 -16.139 1.00 88.88 174 ILE A CA 1
ATOM 1436 C C . ILE A 1 174 ? 6.572 -3.100 -17.427 1.00 88.88 174 ILE A C 1
ATOM 1438 O O . ILE A 1 174 ? 6.768 -3.624 -18.527 1.00 88.88 174 ILE A O 1
ATOM 1442 N N . ILE A 1 175 ? 6.286 -1.814 -17.272 1.00 88.44 175 ILE A N 1
ATOM 1443 C CA . ILE A 1 175 ? 6.142 -0.858 -18.359 1.00 88.44 175 ILE A CA 1
ATOM 1444 C C . ILE A 1 175 ? 6.864 0.419 -17.946 1.00 88.44 175 ILE A C 1
ATOM 1446 O O . ILE A 1 175 ? 6.689 0.888 -16.824 1.00 88.44 175 ILE A O 1
ATOM 1450 N N . THR A 1 176 ? 7.646 0.988 -18.854 1.00 86.88 176 THR A N 1
ATOM 1451 C CA . THR A 1 176 ? 8.236 2.316 -18.707 1.00 86.88 176 THR A CA 1
ATOM 1452 C C . THR A 1 176 ? 7.590 3.300 -19.665 1.00 86.88 176 THR A C 1
ATOM 1454 O O . THR A 1 176 ? 7.090 2.930 -20.729 1.00 86.88 176 THR A O 1
ATOM 1457 N N . ILE A 1 177 ? 7.604 4.569 -19.273 1.00 87.50 177 ILE A N 1
ATOM 1458 C CA . ILE A 1 177 ? 7.191 5.692 -20.109 1.00 87.50 177 ILE A CA 1
ATOM 1459 C C . ILE A 1 177 ? 8.467 6.466 -20.428 1.00 87.50 177 ILE A C 1
ATOM 1461 O O . ILE A 1 177 ? 9.145 6.929 -19.512 1.00 87.50 177 ILE A O 1
ATOM 1465 N N . GLY A 1 178 ? 8.825 6.519 -21.707 1.00 84.25 178 GLY A N 1
ATOM 1466 C CA . GLY A 1 178 ? 10.020 7.210 -22.178 1.00 84.25 178 GLY A CA 1
ATOM 1467 C C . GLY A 1 178 ? 9.853 8.728 -22.270 1.00 84.25 178 GLY A C 1
ATOM 1468 O O . GLY A 1 178 ? 8.751 9.254 -22.096 1.00 84.25 178 GLY A O 1
ATOM 1469 N N . GLU A 1 179 ? 10.941 9.433 -22.581 1.00 85.19 179 GLU A N 1
ATOM 1470 C CA . GLU A 1 179 ? 10.988 10.895 -22.735 1.00 85.19 179 GLU A CA 1
ATOM 1471 C C . GLU A 1 179 ? 9.977 11.417 -23.758 1.00 85.19 179 GLU A C 1
ATOM 1473 O O . GLU A 1 179 ? 9.357 12.461 -23.553 1.00 85.19 179 GLU A O 1
ATOM 1478 N N . SER A 1 180 ? 9.761 10.677 -24.849 1.00 87.62 180 SER A N 1
ATOM 1479 C CA . SER A 1 180 ? 8.791 11.054 -25.882 1.00 87.62 180 SER A CA 1
ATOM 1480 C C . SER A 1 180 ? 7.330 10.783 -25.487 1.00 87.62 180 SER A C 1
ATOM 1482 O O . SER A 1 180 ? 6.412 11.069 -26.259 1.00 87.62 180 SER A O 1
ATOM 1484 N N . GLY A 1 181 ? 7.095 10.205 -24.303 1.00 85.12 181 GLY A N 1
ATOM 1485 C CA . GLY A 1 181 ? 5.802 9.672 -23.871 1.00 85.12 181 GLY A CA 1
ATOM 1486 C C . GLY A 1 181 ? 5.504 8.274 -24.425 1.00 85.12 181 GLY A C 1
ATOM 1487 O O . GLY A 1 181 ? 4.392 7.765 -24.263 1.00 85.12 181 GLY A O 1
ATOM 1488 N N . LYS A 1 182 ? 6.474 7.633 -25.089 1.00 87.94 182 LYS A N 1
ATOM 1489 C CA . LYS A 1 182 ? 6.328 6.274 -25.616 1.00 87.94 182 LYS A CA 1
ATOM 1490 C C . LYS A 1 182 ? 6.248 5.265 -24.472 1.00 87.94 182 LYS A C 1
ATOM 1492 O O . LYS A 1 182 ? 7.072 5.251 -23.564 1.00 87.94 182 LYS A O 1
ATOM 1497 N N . VAL A 1 183 ? 5.271 4.368 -24.562 1.00 87.50 183 VAL A N 1
ATOM 1498 C CA . VAL A 1 183 ? 5.114 3.244 -23.635 1.00 87.50 183 VAL A CA 1
ATOM 1499 C C . VAL A 1 183 ? 5.992 2.084 -24.101 1.00 87.50 183 VAL A C 1
ATOM 1501 O O . VAL A 1 183 ? 5.785 1.543 -25.190 1.00 87.50 183 VAL A O 1
ATOM 1504 N N . VAL A 1 184 ? 6.963 1.697 -23.277 1.00 85.12 184 VAL A N 1
ATOM 1505 C CA . VAL A 1 184 ? 7.943 0.646 -23.571 1.00 85.12 184 VAL A CA 1
ATOM 1506 C C . VAL A 1 184 ? 7.796 -0.473 -22.534 1.00 85.12 184 VAL A C 1
ATOM 1508 O O . VAL A 1 184 ? 8.087 -0.267 -21.359 1.00 85.12 184 VAL A O 1
ATOM 1511 N N . PRO A 1 185 ? 7.306 -1.667 -22.908 1.00 84.50 185 PRO A N 1
ATOM 1512 C CA . PRO A 1 185 ? 7.267 -2.797 -21.987 1.00 84.50 185 PRO A CA 1
ATOM 1513 C C . PRO A 1 185 ? 8.680 -3.346 -21.768 1.00 84.50 185 PRO A C 1
ATOM 1515 O O . PRO A 1 185 ? 9.395 -3.610 -22.735 1.00 84.50 185 PRO A O 1
ATOM 1518 N N . ILE A 1 186 ? 9.060 -3.591 -20.512 1.00 79.50 186 ILE A N 1
ATOM 1519 C CA . ILE A 1 186 ? 10.318 -4.284 -20.211 1.00 79.50 186 ILE A CA 1
ATOM 1520 C C . ILE A 1 186 ? 10.033 -5.776 -20.124 1.00 79.50 186 ILE A C 1
ATOM 1522 O O . ILE A 1 186 ? 9.307 -6.252 -19.248 1.00 79.50 186 ILE A O 1
ATOM 1526 N N . VAL A 1 187 ? 10.647 -6.532 -21.026 1.00 73.25 187 VAL A N 1
ATOM 1527 C CA . VAL A 1 187 ? 10.670 -7.992 -20.981 1.00 73.25 187 VAL A CA 1
ATOM 1528 C C . VAL A 1 187 ? 12.093 -8.464 -20.735 1.00 73.25 187 VAL A C 1
ATOM 1530 O O . VAL A 1 187 ? 13.064 -7.780 -21.048 1.00 73.25 187 VAL A O 1
ATOM 1533 N N . LYS A 1 188 ? 12.239 -9.650 -20.145 1.00 66.75 188 LYS A N 1
ATOM 1534 C CA . LYS A 1 188 ? 13.555 -10.276 -20.012 1.00 66.75 188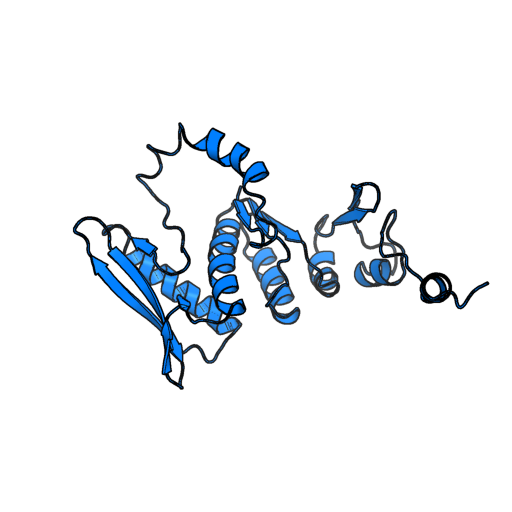 LYS A CA 1
ATOM 1535 C C . LYS A 1 188 ? 14.172 -10.452 -21.406 1.00 66.75 188 LYS A C 1
ATOM 1537 O O . LYS A 1 188 ? 13.584 -11.146 -22.233 1.00 66.75 188 LYS A O 1
ATOM 1542 N N . ASP A 1 189 ? 15.356 -9.886 -21.616 1.00 65.06 189 ASP A N 1
ATOM 1543 C CA . ASP A 1 189 ? 16.130 -10.034 -22.848 1.00 65.06 189 ASP A CA 1
ATOM 1544 C C . ASP A 1 189 ? 17.402 -10.851 -22.577 1.00 65.06 189 ASP A C 1
ATOM 1546 O O . ASP A 1 189 ? 18.278 -10.455 -21.804 1.00 65.06 189 ASP A O 1
ATOM 1550 N N . GLY A 1 190 ? 17.472 -12.056 -23.147 1.00 69.31 190 GLY A N 1
ATOM 1551 C CA . GLY A 1 190 ? 18.581 -12.988 -22.938 1.00 69.31 190 GLY A CA 1
ATOM 1552 C C . GLY A 1 190 ? 18.906 -13.243 -21.456 1.00 69.31 190 GLY A C 1
ATOM 1553 O O . GLY A 1 190 ? 18.104 -13.816 -20.706 1.00 69.31 190 GLY A O 1
ATOM 1554 N N . HIS A 1 191 ? 20.114 -12.848 -21.040 1.00 69.88 191 HIS A N 1
ATOM 1555 C CA . HIS A 1 191 ? 20.609 -12.970 -19.662 1.00 69.88 191 HIS A CA 1
ATOM 1556 C C . HIS A 1 191 ? 20.307 -11.750 -18.780 1.00 69.88 191 HIS A C 1
ATOM 1558 O O . HIS A 1 191 ? 20.490 -11.833 -17.564 1.00 69.88 191 HIS A O 1
ATOM 1564 N N . TYR A 1 192 ? 19.826 -10.647 -19.352 1.00 71.56 192 TYR A N 1
ATOM 1565 C CA . TYR A 1 192 ? 19.601 -9.410 -18.620 1.00 71.56 192 TYR A CA 1
ATOM 1566 C C . TYR A 1 192 ? 18.265 -9.439 -17.879 1.00 71.56 192 TYR A C 1
ATOM 1568 O O . TYR A 1 192 ? 17.185 -9.588 -18.463 1.00 71.56 192 TYR A O 1
ATOM 1576 N N . SER A 1 193 ? 18.334 -9.290 -16.555 1.00 82.94 193 SER A N 1
ATOM 1577 C CA . SER A 1 193 ? 17.148 -9.040 -15.738 1.00 82.94 193 SER A CA 1
ATOM 1578 C C . SER A 1 193 ? 16.585 -7.645 -16.055 1.00 82.94 193 SER A C 1
ATOM 1580 O O . SER A 1 193 ? 17.361 -6.764 -16.421 1.00 82.94 193 SER A O 1
ATOM 1582 N N . PRO A 1 194 ? 15.273 -7.404 -15.878 1.00 83.81 194 PRO A N 1
ATOM 1583 C CA . PRO A 1 194 ? 14.699 -6.062 -16.027 1.00 83.81 194 PRO A CA 1
ATOM 1584 C C . PRO A 1 194 ? 15.431 -4.987 -15.211 1.00 83.81 194 PRO A C 1
ATOM 1586 O O . PRO A 1 194 ? 15.679 -3.896 -15.709 1.00 83.81 194 PRO A O 1
ATOM 1589 N N . VAL A 1 195 ? 15.871 -5.338 -13.998 1.00 86.62 195 VAL A N 1
ATOM 1590 C CA . VAL A 1 195 ? 16.683 -4.466 -13.135 1.00 86.62 195 VAL A CA 1
ATOM 1591 C C . VAL A 1 195 ? 18.002 -4.077 -13.807 1.00 86.62 195 VAL A C 1
ATOM 1593 O O . VAL A 1 195 ? 18.347 -2.901 -13.845 1.00 86.62 195 VAL A O 1
ATOM 1596 N N . ASN A 1 196 ? 18.733 -5.045 -14.368 1.00 85.69 196 ASN A N 1
ATOM 1597 C CA . ASN A 1 196 ? 20.009 -4.762 -15.027 1.00 85.69 196 ASN A CA 1
ATOM 1598 C C . ASN A 1 196 ? 19.805 -3.952 -16.311 1.00 85.69 196 ASN A C 1
ATOM 1600 O O . ASN A 1 196 ? 20.581 -3.043 -16.570 1.00 85.69 196 ASN A O 1
ATOM 1604 N N . GLN A 1 197 ? 18.743 -4.232 -17.077 1.00 83.50 197 GLN A N 1
ATOM 1605 C CA . GLN A 1 197 ? 18.406 -3.439 -18.265 1.00 83.50 197 GLN A CA 1
ATOM 1606 C C . GLN A 1 197 ? 18.161 -1.967 -17.907 1.00 83.50 197 GLN A C 1
ATOM 1608 O O . GLN A 1 197 ? 18.605 -1.081 -18.633 1.00 83.50 197 GLN A O 1
ATOM 1613 N N . PHE A 1 198 ? 17.498 -1.707 -16.774 1.00 84.50 198 PHE A N 1
ATOM 1614 C CA . PHE A 1 198 ? 17.275 -0.349 -16.282 1.00 84.50 198 PHE A CA 1
ATOM 1615 C C . PHE A 1 198 ? 18.589 0.341 -15.894 1.00 84.50 198 PHE A C 1
ATOM 1617 O O . PHE A 1 198 ? 18.860 1.440 -16.366 1.00 84.50 198 PHE A O 1
ATOM 1624 N N . TYR A 1 199 ? 19.436 -0.309 -15.088 1.00 83.19 199 TYR A N 1
ATOM 1625 C CA . TYR A 1 199 ? 20.702 0.285 -14.635 1.00 83.19 199 TYR A CA 1
ATOM 1626 C C . TYR A 1 199 ? 21.740 0.481 -15.741 1.00 83.19 199 TYR A C 1
ATOM 1628 O O . TYR A 1 199 ? 22.511 1.434 -15.689 1.00 83.19 199 TYR A O 1
ATOM 1636 N N . GLU A 1 200 ? 21.788 -0.417 -16.723 1.00 82.94 200 GLU A N 1
ATOM 1637 C CA . GLU A 1 200 ? 22.748 -0.339 -17.828 1.00 82.94 200 GLU A CA 1
ATOM 1638 C C . GLU A 1 200 ? 22.287 0.608 -18.950 1.00 82.94 200 GLU A C 1
ATOM 1640 O O . GLU A 1 200 ? 22.968 0.730 -19.966 1.00 82.94 200 GLU A O 1
ATOM 1645 N N . GLY A 1 201 ? 21.144 1.284 -18.782 1.00 80.69 201 GLY A N 1
ATOM 1646 C CA . GLY A 1 201 ? 20.609 2.219 -19.770 1.00 80.69 201 GLY A CA 1
ATOM 1647 C C . GLY A 1 201 ? 20.162 1.537 -21.068 1.00 80.69 201 GLY A C 1
ATOM 1648 O O . GLY A 1 201 ? 20.300 2.090 -22.157 1.00 80.69 201 GLY A O 1
ATOM 1649 N N . MET A 1 202 ? 19.664 0.301 -20.968 1.00 80.44 202 MET A N 1
ATOM 1650 C CA . MET A 1 202 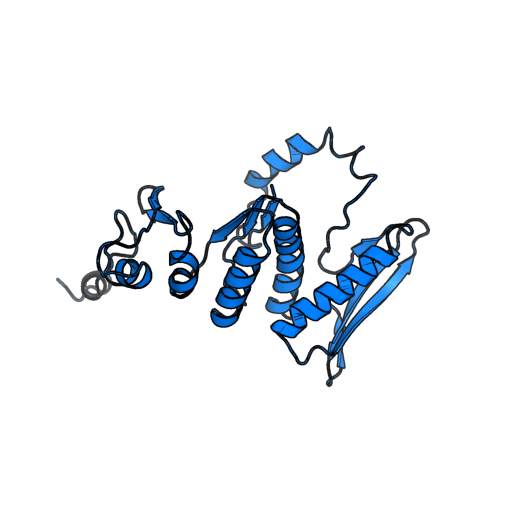? 19.233 -0.511 -22.116 1.00 80.44 202 MET A CA 1
ATOM 1651 C C . MET A 1 202 ? 17.756 -0.312 -22.474 1.00 80.44 202 MET A C 1
ATOM 1653 O O . MET A 1 202 ? 17.236 -0.986 -23.363 1.00 80.44 202 MET A O 1
ATOM 1657 N N . ILE A 1 203 ? 17.062 0.594 -21.785 1.00 82.69 203 ILE A N 1
ATOM 1658 C CA . ILE A 1 203 ? 15.654 0.885 -22.043 1.00 82.69 203 ILE A CA 1
ATOM 1659 C C . ILE A 1 203 ? 15.568 1.954 -23.132 1.00 82.69 203 ILE A C 1
ATOM 1661 O O . ILE A 1 203 ? 16.105 3.057 -22.999 1.00 82.69 203 ILE A O 1
ATOM 1665 N N . GLU A 1 204 ? 14.879 1.610 -24.220 1.00 82.50 204 GLU A N 1
ATOM 1666 C CA . GLU A 1 204 ? 14.601 2.530 -25.320 1.00 82.50 204 GLU A CA 1
ATOM 1667 C C . GLU A 1 204 ? 13.846 3.764 -24.808 1.00 82.50 204 GLU A C 1
ATOM 1669 O O . GLU A 1 204 ? 12.898 3.626 -24.037 1.00 82.50 204 GLU A O 1
ATOM 1674 N N . ASP A 1 205 ? 14.243 4.956 -25.268 1.00 84.31 205 ASP A N 1
ATOM 1675 C CA . ASP A 1 205 ? 13.580 6.228 -24.937 1.00 84.31 205 ASP A CA 1
ATOM 1676 C C . ASP A 1 205 ? 13.588 6.564 -23.429 1.00 84.31 205 ASP A C 1
ATOM 1678 O O . ASP A 1 205 ? 12.831 7.414 -22.978 1.00 84.31 205 ASP A O 1
ATOM 1682 N N . SER A 1 206 ? 14.426 5.901 -22.624 1.00 84.81 206 SER A N 1
ATOM 1683 C CA . SER A 1 206 ? 14.494 6.143 -21.180 1.00 84.81 206 SER A CA 1
ATOM 1684 C C . SER A 1 206 ? 15.215 7.456 -20.842 1.00 84.81 206 SER A C 1
ATOM 1686 O O . SER A 1 206 ? 16.363 7.625 -21.266 1.00 84.81 206 SER A O 1
ATOM 1688 N N . PRO A 1 207 ? 14.630 8.322 -19.985 1.00 80.00 207 PRO A N 1
ATOM 1689 C CA . PRO A 1 207 ? 15.307 9.520 -19.471 1.00 80.00 207 PRO A CA 1
ATOM 1690 C C . PRO A 1 207 ? 16.484 9.201 -18.547 1.00 80.00 207 PRO A C 1
ATOM 1692 O O . PRO A 1 207 ? 17.280 10.072 -18.210 1.00 80.00 207 PRO A O 1
ATOM 1695 N N . PHE A 1 208 ? 16.594 7.950 -18.100 1.00 80.94 208 PHE A N 1
ATOM 1696 C CA . PHE A 1 208 ? 17.612 7.513 -17.150 1.00 80.94 208 PHE A CA 1
ATOM 1697 C C . PHE A 1 208 ? 18.851 6.918 -17.822 1.00 80.94 208 PHE A C 1
ATOM 1699 O O . PHE A 1 208 ? 19.718 6.383 -17.134 1.00 80.94 208 PHE A O 1
ATOM 1706 N N . ASN A 1 209 ? 18.980 7.045 -19.145 1.00 80.94 209 ASN A N 1
ATOM 1707 C CA . ASN A 1 209 ? 20.195 6.689 -19.883 1.00 80.94 209 ASN A CA 1
ATOM 1708 C C . ASN A 1 209 ? 21.286 7.765 -19.687 1.00 80.94 209 ASN A C 1
ATOM 1710 O O . ASN A 1 209 ? 21.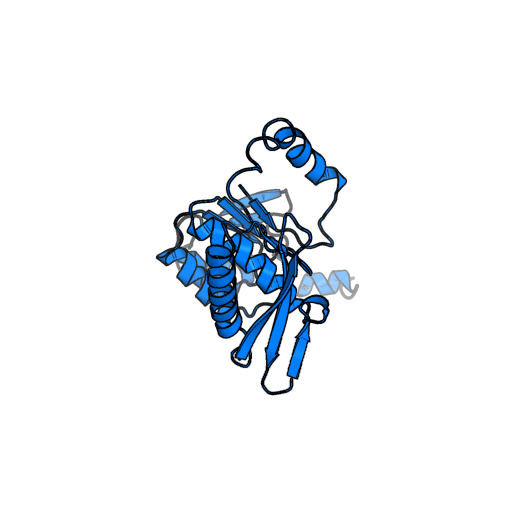782 8.347 -20.648 1.00 80.94 209 ASN A O 1
ATOM 1714 N N . ILE A 1 210 ? 21.623 8.043 -18.424 1.00 81.44 210 ILE A N 1
ATOM 1715 C CA . ILE A 1 210 ? 22.533 9.105 -17.985 1.00 81.44 210 ILE A CA 1
ATOM 1716 C C . ILE A 1 210 ? 23.881 8.488 -17.608 1.00 81.44 210 ILE A C 1
ATOM 1718 O O . ILE A 1 210 ? 23.953 7.488 -16.891 1.00 81.44 210 ILE A O 1
ATOM 1722 N N . ASN A 1 211 ? 24.966 9.111 -18.051 1.00 81.75 211 ASN A N 1
ATOM 1723 C CA . ASN A 1 211 ? 26.332 8.756 -17.700 1.00 81.75 211 ASN A CA 1
ATOM 1724 C C . ASN A 1 211 ? 26.907 9.745 -16.670 1.00 81.75 211 ASN A C 1
ATOM 1726 O O . ASN A 1 211 ? 26.572 10.927 -16.654 1.00 81.75 211 ASN A O 1
ATOM 1730 N N . SER A 1 212 ? 27.844 9.295 -15.829 1.00 84.88 212 SER A N 1
ATOM 1731 C CA . SER A 1 212 ? 28.568 10.184 -14.914 1.00 84.88 212 SER A CA 1
ATOM 1732 C C . SER A 1 212 ? 29.279 11.337 -15.638 1.00 84.88 212 SER A C 1
ATOM 1734 O O . SER A 1 212 ? 29.385 12.428 -15.081 1.00 84.88 212 SER A O 1
ATOM 1736 N N . PHE A 1 213 ? 29.718 11.133 -16.886 1.00 85.19 213 PHE A N 1
ATOM 1737 C CA . PHE A 1 213 ? 30.323 12.184 -17.711 1.00 85.19 213 PHE A CA 1
ATOM 1738 C C . PHE A 1 213 ? 29.358 13.325 -18.065 1.00 85.19 213 PHE A C 1
ATOM 1740 O O . PHE A 1 213 ? 29.818 14.456 -18.219 1.00 85.19 213 PHE A O 1
ATOM 1747 N N . ASP A 1 214 ? 28.046 13.081 -18.121 1.00 84.81 214 ASP A N 1
ATOM 1748 C CA . ASP A 1 214 ? 27.057 14.126 -18.426 1.00 84.81 214 ASP A CA 1
ATOM 1749 C C . ASP A 1 214 ? 27.055 15.217 -17.344 1.00 84.81 214 ASP A C 1
ATOM 1751 O O . ASP A 1 214 ? 26.853 16.403 -17.624 1.00 84.81 214 ASP A O 1
ATOM 1755 N N . PHE A 1 215 ? 27.394 14.844 -16.105 1.00 89.00 215 PHE A N 1
ATOM 1756 C CA . PHE A 1 215 ? 27.538 15.789 -15.003 1.00 89.00 215 PHE A CA 1
ATOM 1757 C C . PHE A 1 215 ? 28.774 16.678 -15.135 1.00 89.00 215 PHE A C 1
ATOM 1759 O O . PHE A 1 215 ? 28.738 17.812 -14.671 1.00 89.00 215 PHE A O 1
ATOM 1766 N N . LEU A 1 216 ? 29.845 16.236 -15.804 1.00 87.38 216 LEU A N 1
ATOM 1767 C CA . LEU A 1 216 ? 30.997 17.110 -16.055 1.00 87.38 216 LEU A CA 1
ATOM 1768 C C . LEU A 1 216 ? 30.605 18.280 -16.961 1.00 87.38 216 LEU A C 1
ATOM 1770 O O . LEU A 1 216 ? 31.023 19.411 -16.725 1.00 87.38 216 LEU A O 1
ATOM 1774 N N . THR A 1 217 ? 29.768 18.036 -17.970 1.00 83.62 217 THR A N 1
ATOM 1775 C CA . THR A 1 217 ? 29.195 19.107 -18.792 1.00 83.62 217 THR A CA 1
ATOM 1776 C C . THR A 1 217 ? 28.215 19.954 -17.981 1.00 83.62 217 THR A C 1
ATOM 1778 O O . THR A 1 217 ? 28.301 21.180 -18.027 1.00 83.62 217 THR A O 1
ATOM 1781 N N . ALA A 1 218 ? 27.334 19.334 -17.187 1.00 87.00 218 ALA A N 1
ATOM 1782 C CA . ALA A 1 218 ? 26.367 20.058 -16.358 1.00 87.00 218 ALA A CA 1
ATOM 1783 C C . ALA A 1 218 ? 27.029 20.980 -15.314 1.00 87.00 218 ALA A C 1
ATOM 1785 O O . ALA A 1 218 ? 26.521 22.067 -15.039 1.00 87.00 218 ALA A O 1
ATOM 1786 N N . PHE A 1 219 ? 28.180 20.578 -14.766 1.00 90.75 219 PHE A N 1
ATOM 1787 C CA . PHE A 1 219 ? 28.975 21.369 -13.823 1.00 90.75 219 PHE A CA 1
ATOM 1788 C C . PHE A 1 219 ? 30.031 22.263 -14.497 1.00 90.75 219 PHE A C 1
ATOM 1790 O O . PHE A 1 219 ? 30.749 22.986 -13.808 1.00 90.75 219 PHE A O 1
ATOM 1797 N N . GLY A 1 220 ? 30.114 22.270 -15.833 1.00 80.81 220 GLY A N 1
ATOM 1798 C CA . GLY A 1 220 ? 31.036 23.126 -16.588 1.00 80.81 220 GLY A CA 1
ATOM 1799 C C . GLY A 1 220 ? 32.514 22.729 -16.480 1.00 80.81 220 GLY A C 1
ATOM 1800 O O . GLY A 1 220 ? 33.394 23.555 -16.726 1.00 80.81 220 GLY A O 1
ATOM 1801 N N . GLU A 1 221 ? 32.798 21.481 -16.105 1.00 80.06 221 GLU A N 1
ATOM 1802 C CA . GLU A 1 221 ? 34.152 20.923 -15.992 1.00 80.06 221 GLU A CA 1
ATOM 1803 C C . GLU A 1 221 ? 34.701 20.413 -17.337 1.00 80.06 221 GLU A C 1
ATOM 1805 O O . GLU A 1 221 ? 35.914 20.274 -17.503 1.00 80.06 221 GLU A O 1
ATOM 1810 N N . LEU A 1 222 ? 33.826 20.201 -18.325 1.00 65.31 222 LEU A N 1
ATOM 1811 C CA . LEU A 1 222 ? 34.188 20.023 -19.732 1.00 65.31 222 LEU A CA 1
ATOM 1812 C C . LEU A 1 222 ? 34.008 21.356 -20.474 1.00 65.31 222 LEU A C 1
ATOM 1814 O O . LEU A 1 222 ? 32.893 21.868 -20.568 1.00 65.31 222 LEU A O 1
ATOM 1818 N N . LYS A 1 223 ? 35.115 21.916 -20.977 1.00 59.19 223 LYS A N 1
ATOM 1819 C CA . LYS A 1 223 ? 35.124 23.057 -21.908 1.00 59.19 223 LYS A CA 1
ATOM 1820 C C . LYS A 1 223 ? 34.984 22.603 -23.351 1.00 59.19 223 LYS A C 1
ATOM 1822 O O . LYS A 1 223 ? 35.641 21.596 -23.697 1.00 59.19 223 LYS A O 1
#

Foldseek 3Di:
DEEADDPVPPPVVVCVVVVVVCPVPVPVVVVDDDWDPDQFKTWAFPVCVVVVVVVLVVLQVQVCVVVVQFPHWDWDWDDPPGTIITWTWTQGPVGIDTSVPDDPLSVVSSNVSRQLVCQLVAEAYEYEAPCPSHDPVVVLVSLVCCVVRGNYHYHYDHPPLVSLVSQQVDPQSAWDQAPVRDIFGDHDDDPDRSSNCQVCVVTPRHPSSDDPVVVCVVVVVDD

pLDDT: mean 79.98, std 16.89, range [33.62, 97.56]